Protein AF-A0A961NUC6-F1 (afdb_monomer)

Foldseek 3Di:
DFAEWEWEKDKDQLVVVLVVQVPPDDDDADCVQAWAKKWKWFADPVAIETFAIDGDRGVRRVSSVLSCVLVVNPVWFDWFQLDLVVCRVPVLVSFVVVSTGTPPPPHDPVSSNVRSVVRSRRIMMMGTHTPDDPVVRLLVSLVQLVQNCCVSCVPPPDDDDHNRPPVPRDDHDPSYDYHYHYPDVVSLVRCVRHTVSSPD

Radius of gyration: 16.61 Å; Cα contacts (8 Å, |Δi|>4): 332; chains: 1; bounding box: 40×36×46 Å

pLDDT: mean 73.74, std 13.46, range [40.69, 92.12]

Secondary structure (DSSP, 8-state):
--EEEEEEEEEEEHHHHHHHHSSS-S----TTT-SEEEEEEEEETTEEEEEEEEEES-HHHHHHHHHHHHTT-SS----EES-HHHHHH-HHHHHHTT-EE-TTTSS-HHHHHHHHHHHHHHEEEEEEE--S-HHHHHHHHHHHHHHHHHHH-TT-S-S--SSS--S--PPPPTTEEEEEEESSHHHHHHHHHH-GGG--

Sequence (200 aa):
MEIQVTLHWQAVAMQALWSILVRPFHDYYSPSFGSGVYVFVLSTKRGFYPYYVGESGDIGNRIFYHLKSYGGKSGDNYFAPRSFDDFARDPYDYIASGHLEKRGETFGEQDYQREVKKLIRNTHFCFARVAGDAAQRQIVESRLIAGLLDKVNPTGKEKGKGWIGDAKTVTVPETLKITHQCVDDRVKRFLERVWPVFHP

Nearest PDB structures (foldseek):
  3kyq-assembly1_A  TM=2.079E-01  e=3.875E+00  Rattus norvegicus
  3a5y-assembly1_B  TM=2.312E-01  e=9.608E+00  Escherichia coli

Structure (mmCIF, N/CA/C/O backbone):
data_AF-A0A961NUC6-F1
#
_entry.id   AF-A0A961NUC6-F1
#
loop_
_atom_site.group_PDB
_atom_site.id
_atom_site.type_symbol
_atom_site.label_atom_id
_atom_site.label_alt_id
_atom_site.label_comp_id
_atom_site.label_asym_id
_atom_site.label_entity_id
_atom_site.label_seq_id
_atom_site.pdbx_PDB_ins_code
_atom_site.Cartn_x
_atom_site.Cartn_y
_atom_site.Cartn_z
_atom_site.occupancy
_atom_site.B_iso_or_equiv
_atom_site.auth_seq_id
_atom_site.auth_comp_id
_atom_site.auth_asym_id
_atom_site.auth_atom_id
_atom_site.pdbx_PDB_model_num
ATOM 1 N N . MET A 1 1 ? -11.364 4.957 28.437 1.00 54.34 1 MET A N 1
ATOM 2 C CA . MET A 1 1 ? -12.262 5.346 27.330 1.00 54.34 1 MET A CA 1
ATOM 3 C C . MET A 1 1 ? -11.856 4.527 26.119 1.00 54.34 1 MET A C 1
ATOM 5 O O . MET A 1 1 ? -10.706 4.618 25.706 1.00 54.34 1 MET A O 1
ATOM 9 N N . GLU A 1 2 ? -12.736 3.652 25.642 1.00 63.72 2 GLU A N 1
ATOM 10 C CA . GLU A 1 2 ? -12.480 2.814 24.465 1.00 63.72 2 GLU A CA 1
ATOM 11 C C . GLU A 1 2 ? -12.645 3.675 23.208 1.00 63.72 2 GLU A C 1
ATOM 13 O O . GLU A 1 2 ? -13.643 4.383 23.070 1.00 63.72 2 GLU A O 1
ATOM 18 N N . ILE A 1 3 ? -11.644 3.679 22.327 1.00 65.69 3 ILE A N 1
ATOM 19 C CA . ILE A 1 3 ? -11.722 4.402 21.053 1.00 65.69 3 ILE A CA 1
ATOM 20 C C . ILE A 1 3 ? -12.151 3.379 20.007 1.00 65.69 3 ILE A C 1
ATOM 22 O O . ILE A 1 3 ? -11.389 2.463 19.700 1.00 65.69 3 ILE A O 1
ATOM 26 N N . GLN A 1 4 ? -13.360 3.526 19.465 1.00 73.88 4 GLN A N 1
ATOM 27 C CA . GLN A 1 4 ? -13.859 2.662 18.398 1.00 73.88 4 GLN A CA 1
ATOM 28 C C . GLN A 1 4 ? -13.726 3.361 17.045 1.00 73.88 4 GLN A C 1
ATOM 30 O O . GLN A 1 4 ? -14.257 4.452 16.844 1.00 73.88 4 GLN A O 1
ATOM 35 N N . VAL A 1 5 ? -13.042 2.719 16.097 1.00 74.69 5 VAL A N 1
ATOM 36 C CA . VAL A 1 5 ? -12.920 3.209 14.717 1.00 74.69 5 VAL A CA 1
ATOM 37 C C . VAL A 1 5 ? -13.457 2.156 13.762 1.00 74.69 5 VAL A C 1
ATOM 39 O O . VAL A 1 5 ? -13.038 1.003 13.817 1.00 74.69 5 VAL A O 1
ATOM 42 N N . THR A 1 6 ? -14.359 2.552 12.862 1.00 77.31 6 THR A N 1
ATOM 43 C CA . THR A 1 6 ? -14.822 1.684 11.772 1.00 77.31 6 THR A CA 1
ATOM 44 C C . THR A 1 6 ? -14.101 2.050 10.484 1.00 77.31 6 THR A C 1
ATOM 46 O O . THR A 1 6 ? -14.144 3.200 10.053 1.00 77.31 6 THR A O 1
ATOM 49 N N . LEU A 1 7 ? -13.438 1.070 9.875 1.00 79.81 7 LEU A N 1
ATOM 50 C CA . LEU A 1 7 ? -12.709 1.225 8.622 1.00 79.81 7 LEU A CA 1
ATOM 51 C C . LEU A 1 7 ? -13.495 0.590 7.481 1.00 79.81 7 LEU A C 1
ATOM 53 O O . LEU A 1 7 ? -13.684 -0.624 7.476 1.00 79.81 7 LEU A O 1
ATOM 57 N N . HIS A 1 8 ? -13.921 1.407 6.516 1.00 80.06 8 HIS A N 1
ATOM 58 C CA . HIS A 1 8 ? -14.657 0.961 5.331 1.00 80.06 8 HIS A CA 1
ATOM 59 C C . HIS A 1 8 ? -13.711 0.732 4.157 1.00 80.06 8 HIS A C 1
ATOM 61 O O . HIS A 1 8 ? -13.362 1.674 3.447 1.00 80.06 8 HIS A O 1
ATOM 67 N N . TRP A 1 9 ? -13.298 -0.513 3.965 1.00 84.00 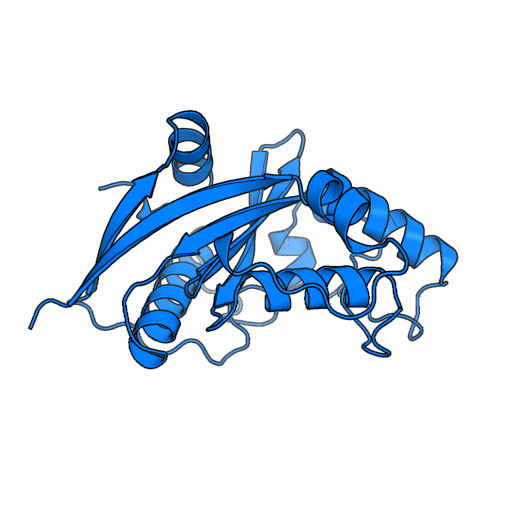9 TRP A N 1
ATOM 68 C CA . TRP A 1 9 ? -12.258 -0.869 3.019 1.00 84.00 9 TRP A CA 1
ATOM 69 C C . TRP A 1 9 ? -12.756 -1.022 1.586 1.00 84.00 9 TRP A C 1
ATOM 71 O O . TRP A 1 9 ? -13.727 -1.732 1.305 1.00 84.00 9 TRP A O 1
ATOM 81 N N . GLN A 1 10 ? -12.003 -0.416 0.676 1.00 83.81 10 GLN A N 1
ATOM 82 C CA . GLN A 1 10 ? -12.099 -0.582 -0.770 1.00 83.81 10 GLN A CA 1
ATOM 83 C C . GLN A 1 10 ? -10.713 -0.893 -1.334 1.00 83.81 10 GLN A C 1
ATOM 85 O O . GLN A 1 10 ? -9.708 -0.449 -0.782 1.00 83.81 10 GLN A O 1
ATOM 90 N N . ALA A 1 11 ? -10.658 -1.643 -2.436 1.00 84.94 11 ALA A N 1
ATOM 91 C CA . ALA A 1 11 ? -9.419 -1.953 -3.140 1.00 84.94 11 ALA A CA 1
ATOM 92 C C . ALA A 1 11 ? -9.557 -1.631 -4.629 1.00 84.94 11 ALA A C 1
ATOM 94 O O . ALA A 1 11 ? -10.557 -1.976 -5.259 1.00 84.94 11 ALA A O 1
ATOM 95 N N . VAL A 1 12 ? -8.541 -0.986 -5.196 1.00 85.69 12 VAL A N 1
ATOM 96 C CA . VAL A 1 12 ? -8.489 -0.614 -6.612 1.00 85.69 12 VAL A CA 1
ATOM 97 C C . VAL A 1 12 ? -7.109 -0.954 -7.160 1.00 85.69 12 VAL A C 1
ATOM 99 O O . VAL A 1 12 ? -6.096 -0.679 -6.520 1.00 85.69 12 VAL A O 1
ATOM 102 N N . ALA A 1 13 ? -7.036 -1.541 -8.354 1.00 87.31 13 ALA A N 1
ATOM 103 C CA . ALA A 1 13 ? -5.754 -1.753 -9.021 1.00 87.31 13 ALA A CA 1
ATOM 104 C C . ALA A 1 13 ? -5.094 -0.398 -9.330 1.00 87.31 13 ALA A C 1
ATOM 106 O O . ALA A 1 13 ? -5.709 0.456 -9.977 1.00 87.31 13 ALA A O 1
ATOM 107 N N . MET A 1 14 ? -3.836 -0.194 -8.919 1.00 88.44 14 MET A N 1
ATOM 108 C CA . MET A 1 14 ? -3.144 1.081 -9.156 1.00 88.44 14 MET A CA 1
ATOM 109 C C . MET A 1 14 ? -3.015 1.397 -10.647 1.00 88.44 14 MET A C 1
ATOM 111 O O . MET A 1 14 ? -3.084 2.562 -11.028 1.00 88.44 14 MET A O 1
ATOM 115 N N . GLN A 1 15 ? -2.909 0.382 -11.510 1.00 87.19 15 GLN A N 1
ATOM 116 C CA . GLN A 1 15 ? -2.903 0.569 -12.963 1.00 87.19 15 GLN A CA 1
ATOM 117 C C . GLN A 1 15 ? -4.180 1.240 -13.491 1.00 87.19 15 GLN A C 1
ATOM 119 O O . GLN A 1 15 ? -4.100 2.079 -14.391 1.00 87.19 15 GLN A O 1
ATOM 124 N N . ALA A 1 16 ? -5.349 0.906 -12.933 1.00 84.25 16 ALA A N 1
ATOM 125 C CA . ALA A 1 16 ? -6.605 1.535 -13.332 1.00 84.25 16 ALA A CA 1
ATOM 126 C C . ALA A 1 16 ? -6.574 3.032 -12.997 1.00 84.25 16 ALA A C 1
ATOM 128 O O . ALA A 1 16 ? -6.851 3.867 -13.856 1.00 84.25 16 ALA A O 1
ATOM 129 N N . LEU A 1 17 ? -6.119 3.375 -11.790 1.00 80.81 17 LEU A N 1
ATOM 130 C CA . LEU A 1 17 ? -5.956 4.762 -11.360 1.00 80.81 17 LEU A CA 1
ATOM 131 C C . LEU A 1 17 ? -4.910 5.496 -12.206 1.00 80.81 17 LEU A C 1
ATOM 133 O O . LEU A 1 17 ? -5.174 6.591 -12.685 1.00 80.81 17 LEU A O 1
ATOM 137 N N .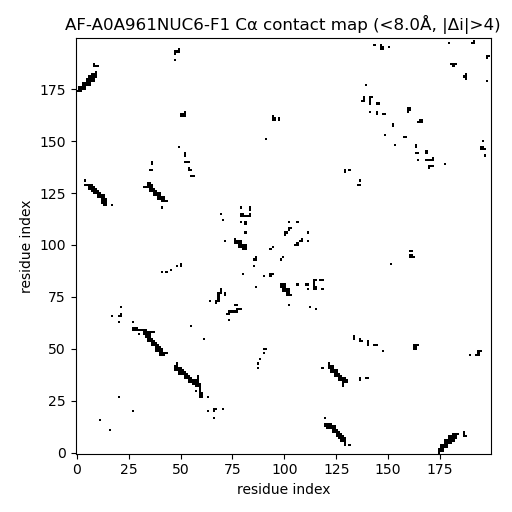 TRP A 1 18 ? -3.770 4.874 -12.501 1.00 77.94 18 TRP A N 1
ATOM 138 C CA . TRP A 1 18 ? -2.734 5.454 -13.360 1.00 77.94 18 TRP A CA 1
ATOM 139 C C . TRP A 1 18 ? -3.254 5.861 -14.738 1.00 77.94 18 TRP A C 1
ATOM 141 O O . TRP A 1 18 ? -2.963 6.954 -15.223 1.00 77.94 18 TRP A O 1
ATOM 151 N N . SER A 1 19 ? -4.057 4.995 -15.363 1.00 73.69 19 SER A N 1
ATOM 152 C CA . SER A 1 19 ? -4.619 5.246 -16.695 1.00 73.69 19 SER A CA 1
ATOM 153 C C . SER A 1 19 ? -5.562 6.456 -16.743 1.00 73.69 19 SER A C 1
ATOM 155 O O . SER A 1 19 ? -5.677 7.117 -17.778 1.00 73.69 19 SER A O 1
ATOM 157 N N . ILE A 1 20 ? -6.200 6.763 -15.612 1.00 69.25 20 ILE A N 1
ATOM 158 C CA . ILE A 1 20 ? -7.114 7.894 -15.440 1.00 69.25 20 ILE A CA 1
ATOM 159 C C . ILE A 1 20 ? -6.320 9.159 -15.087 1.00 69.25 20 ILE A C 1
ATOM 161 O O . ILE A 1 20 ? -6.572 10.226 -15.642 1.00 69.25 20 ILE A O 1
ATOM 165 N N . LEU A 1 21 ? -5.326 9.025 -14.206 1.00 65.56 21 LEU A N 1
ATOM 166 C CA . LEU A 1 21 ? -4.661 10.133 -13.519 1.00 65.56 21 LEU A CA 1
ATOM 167 C C . LEU A 1 21 ? -3.452 10.727 -14.242 1.00 65.56 21 LEU A C 1
ATOM 169 O O . LEU A 1 21 ? -3.093 11.869 -13.975 1.00 65.56 21 LEU A O 1
ATOM 173 N N . VAL A 1 22 ? -2.810 9.990 -15.151 1.00 60.97 22 VAL A N 1
ATOM 174 C CA . VAL A 1 22 ? -1.596 10.467 -15.849 1.00 60.97 22 VAL A CA 1
ATOM 175 C C . VAL A 1 22 ? -1.907 11.168 -17.183 1.00 60.97 22 VAL A C 1
ATOM 177 O O . VAL A 1 22 ? -0.998 11.677 -17.849 1.00 60.97 22 VAL A O 1
ATOM 180 N N . ARG A 1 23 ? -3.195 11.286 -17.546 1.00 58.41 23 ARG A N 1
ATOM 181 C CA . ARG A 1 23 ? -3.673 12.217 -18.588 1.00 58.41 23 ARG A CA 1
ATOM 182 C C . ARG A 1 23 ? -3.310 13.669 -18.209 1.00 58.41 23 ARG A C 1
ATOM 184 O O . ARG A 1 23 ? -3.125 13.941 -17.027 1.00 58.41 23 ARG A O 1
ATOM 191 N N . PRO A 1 24 ? -3.176 14.610 -19.164 1.00 52.75 24 PRO A N 1
ATOM 192 C CA . PRO A 1 24 ? -2.587 15.937 -18.926 1.00 52.75 24 PRO A CA 1
ATOM 193 C C . PRO A 1 24 ? -3.476 16.906 -18.120 1.00 52.75 24 PRO A C 1
ATOM 195 O O . PRO A 1 24 ? -3.338 18.117 -18.245 1.00 52.75 24 PRO A O 1
ATOM 198 N N . PHE A 1 25 ? -4.383 16.406 -17.282 1.00 49.31 25 PHE A N 1
ATOM 199 C CA . PHE A 1 25 ? -5.188 17.253 -16.416 1.00 49.31 25 PHE A CA 1
ATOM 200 C C . PHE A 1 25 ? -4.381 17.614 -15.168 1.00 49.31 25 PHE A C 1
ATOM 202 O O . PHE A 1 25 ? -3.983 16.761 -14.371 1.00 49.31 25 PHE A O 1
ATOM 209 N N . HIS A 1 26 ? -4.086 18.905 -15.058 1.00 52.19 26 HIS A N 1
ATOM 210 C CA . HIS A 1 26 ? -3.548 19.508 -13.854 1.00 52.19 26 HIS A CA 1
ATOM 211 C C . HIS A 1 26 ? -4.612 19.402 -12.747 1.00 52.19 26 HIS A C 1
ATOM 213 O O . HIS A 1 26 ? -5.790 19.631 -12.995 1.00 52.19 26 HIS A O 1
ATOM 219 N N . ASP A 1 27 ? -4.164 18.977 -11.567 1.00 54.16 27 ASP A N 1
ATOM 220 C CA . ASP A 1 27 ? -4.920 18.853 -10.314 1.00 54.16 27 ASP A CA 1
ATOM 221 C C . ASP A 1 27 ? -6.100 17.867 -10.316 1.00 54.16 27 ASP A C 1
ATOM 223 O O . ASP A 1 27 ? -7.256 18.200 -10.562 1.00 54.16 27 ASP A O 1
ATOM 227 N N . TYR A 1 28 ? -5.804 16.609 -9.973 1.00 59.03 28 TYR A N 1
ATOM 228 C CA . TYR A 1 28 ? -6.838 15.628 -9.665 1.00 59.03 28 TYR A CA 1
ATOM 229 C C . TYR A 1 28 ? -7.284 15.766 -8.209 1.00 59.03 28 TYR A C 1
ATOM 231 O O . TYR A 1 28 ? -6.567 15.379 -7.286 1.00 59.03 28 TYR A O 1
ATOM 239 N N . TYR A 1 29 ? -8.502 16.264 -8.023 1.00 56.00 29 TYR A N 1
ATOM 240 C CA . TYR A 1 29 ? -9.235 16.169 -6.769 1.00 56.00 29 TYR A CA 1
ATOM 241 C C . TYR A 1 29 ? -10.352 15.138 -6.927 1.00 56.00 29 TYR A C 1
ATOM 243 O O . TYR A 1 29 ? -11.186 15.240 -7.827 1.00 56.00 29 TYR A O 1
ATOM 251 N N . SER A 1 30 ? -10.373 14.130 -6.056 1.00 61.94 30 SER A N 1
ATOM 252 C CA . SER A 1 30 ? -11.437 13.129 -6.034 1.00 61.94 30 SER A CA 1
ATOM 253 C C . SER A 1 30 ? -12.010 13.018 -4.625 1.00 61.94 30 SER A C 1
ATOM 255 O O . SER A 1 30 ? -11.525 12.223 -3.813 1.00 61.94 30 SER A O 1
ATOM 257 N N . PRO A 1 31 ? -13.070 13.795 -4.327 1.00 60.72 31 PRO A N 1
ATOM 258 C CA . PRO A 1 31 ? -13.680 13.827 -2.999 1.00 60.72 31 PRO A CA 1
ATOM 259 C C . PRO A 1 31 ? -14.282 12.473 -2.610 1.00 60.72 31 PRO A C 1
ATOM 261 O O . PRO A 1 31 ? -14.495 12.197 -1.433 1.00 60.72 31 PRO A O 1
ATOM 264 N N . SER A 1 32 ? -14.512 11.586 -3.584 1.00 70.12 32 SER A N 1
ATOM 265 C CA . SER A 1 32 ? -15.018 10.235 -3.361 1.00 70.12 32 SER A CA 1
ATOM 266 C C . SER A 1 32 ? -14.073 9.339 -2.560 1.00 70.12 32 SER A C 1
ATOM 268 O O . SER A 1 32 ? -14.532 8.318 -2.056 1.00 70.12 32 SER A O 1
ATOM 270 N N . PHE A 1 33 ? -12.790 9.673 -2.397 1.00 78.81 33 PHE A N 1
ATOM 271 C CA . PHE A 1 33 ? -11.917 8.904 -1.502 1.00 78.81 33 PHE A CA 1
ATOM 272 C C . PHE A 1 33 ? -12.042 9.357 -0.038 1.00 78.81 33 PHE A C 1
ATOM 274 O O . PHE A 1 33 ? -12.077 8.505 0.850 1.00 78.81 33 PHE A O 1
ATOM 281 N N . GLY A 1 34 ? -12.221 10.659 0.211 1.00 85.88 34 GLY A N 1
ATOM 282 C CA . GLY A 1 34 ? -12.345 11.239 1.554 1.00 85.88 34 GLY A CA 1
ATOM 283 C C . GLY A 1 34 ? -11.043 11.209 2.368 1.00 85.88 34 GLY A C 1
ATOM 284 O O . GLY A 1 34 ? -9.951 11.068 1.814 1.00 85.88 34 GLY A O 1
ATOM 285 N N . SER A 1 35 ? -11.169 11.339 3.691 1.00 89.75 35 SER A N 1
ATOM 286 C CA . SER A 1 35 ? -10.074 11.242 4.664 1.00 89.75 35 SER A CA 1
ATOM 287 C C . SER A 1 35 ? -9.990 9.849 5.292 1.00 89.75 35 SER A C 1
ATOM 289 O O . SER A 1 35 ? -11.011 9.201 5.539 1.00 89.75 35 SER A O 1
ATOM 291 N N . GLY A 1 36 ? -8.781 9.388 5.609 1.00 91.38 36 GLY A N 1
ATOM 292 C CA . GLY A 1 36 ? -8.584 8.098 6.266 1.00 91.38 36 GLY A CA 1
ATOM 293 C C . GLY A 1 36 ? -7.187 7.517 6.095 1.00 91.38 36 GLY A C 1
ATOM 294 O O . GLY A 1 36 ? -6.201 8.248 6.082 1.00 91.38 36 GLY A O 1
ATOM 295 N N . VAL A 1 37 ? -7.119 6.193 5.981 1.00 89.50 37 VAL A N 1
ATOM 296 C CA . VAL A 1 37 ? -5.877 5.420 5.864 1.00 89.50 37 VAL A CA 1
ATOM 297 C C . VAL A 1 37 ? -5.852 4.620 4.571 1.00 89.50 37 VAL A C 1
ATOM 299 O O . VAL A 1 37 ? -6.894 4.279 4.009 1.00 89.50 37 VAL A O 1
ATOM 302 N N . TYR A 1 38 ? -4.658 4.308 4.088 1.00 89.25 38 TYR A N 1
ATOM 303 C CA . TYR A 1 38 ? -4.454 3.541 2.872 1.00 89.25 38 TYR A CA 1
ATOM 304 C C . TYR A 1 38 ? -3.205 2.672 2.939 1.00 89.25 38 TYR A C 1
ATOM 306 O O . TYR A 1 38 ? -2.310 2.869 3.757 1.00 89.25 38 TYR A O 1
ATOM 314 N N . VAL A 1 39 ? -3.178 1.675 2.064 1.00 87.69 39 VAL A N 1
ATOM 315 C CA . VAL A 1 39 ? -2.205 0.594 2.037 1.00 87.69 39 VAL A CA 1
ATOM 316 C C . VAL A 1 39 ? -1.889 0.273 0.585 1.00 87.69 39 VAL A C 1
ATOM 318 O O . VAL A 1 39 ? -2.799 0.084 -0.229 1.00 87.69 39 VAL A O 1
ATOM 321 N N . PHE A 1 40 ? -0.605 0.159 0.258 1.00 88.62 40 PHE A N 1
ATOM 322 C CA . PHE A 1 40 ? -0.189 -0.468 -0.994 1.00 88.62 40 PHE A CA 1
ATOM 323 C C . PHE A 1 40 ? 0.076 -1.945 -0.760 1.00 88.62 40 PHE A C 1
ATOM 325 O O . PHE A 1 40 ? 0.866 -2.317 0.110 1.00 88.62 40 PHE A O 1
ATOM 332 N N . VAL A 1 41 ? -0.587 -2.782 -1.552 1.00 87.94 41 VAL A N 1
ATOM 333 C CA . VAL A 1 41 ? -0.468 -4.233 -1.463 1.00 87.94 41 VAL A CA 1
ATOM 334 C C . VAL A 1 41 ? 0.008 -4.781 -2.793 1.00 87.94 41 VAL A C 1
ATOM 336 O O . VAL A 1 41 ? -0.700 -4.719 -3.799 1.00 87.94 41 VAL A O 1
ATOM 339 N N . LEU A 1 42 ? 1.210 -5.341 -2.791 1.00 88.12 42 LEU A N 1
ATOM 340 C 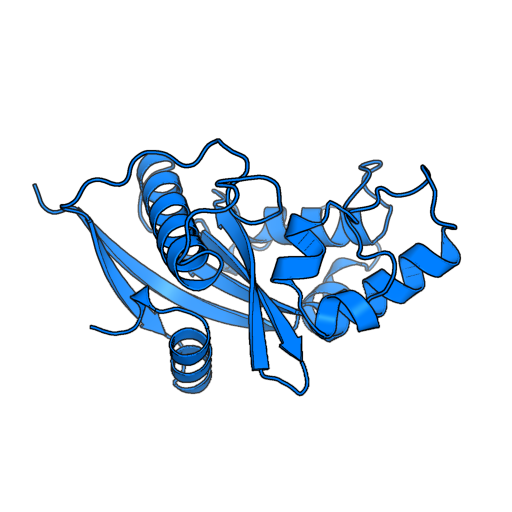CA . LEU A 1 42 ? 1.764 -6.028 -3.942 1.00 88.12 42 LEU A CA 1
ATOM 341 C C . LEU A 1 42 ? 1.079 -7.388 -4.100 1.00 88.12 42 LEU A C 1
ATOM 343 O O . LEU A 1 42 ? 1.013 -8.168 -3.154 1.00 88.12 42 LEU A O 1
ATOM 347 N N . SER A 1 43 ? 0.600 -7.688 -5.300 1.00 88.56 43 SER A N 1
ATOM 348 C CA . SER A 1 43 ? 0.129 -9.009 -5.697 1.00 88.56 43 SER A CA 1
ATOM 349 C C . SER A 1 43 ? 1.222 -9.723 -6.480 1.00 88.56 43 SER A C 1
ATOM 351 O O . SER A 1 43 ? 1.739 -9.206 -7.467 1.00 88.56 43 SER A O 1
ATOM 353 N N . THR A 1 44 ? 1.575 -10.926 -6.043 1.00 85.25 44 THR A N 1
ATOM 354 C CA . THR A 1 44 ? 2.543 -11.787 -6.723 1.00 85.25 44 THR A CA 1
ATOM 355 C C . THR A 1 44 ? 1.962 -13.187 -6.877 1.00 85.25 44 THR A C 1
ATOM 357 O O . THR A 1 44 ? 0.924 -13.523 -6.305 1.00 85.25 44 THR A O 1
ATOM 360 N N . LYS A 1 45 ? 2.656 -14.057 -7.618 1.00 81.88 45 LYS A N 1
ATOM 361 C CA . LYS A 1 45 ? 2.283 -15.479 -7.703 1.00 81.88 45 LYS A CA 1
ATOM 362 C C . LYS A 1 45 ? 2.323 -16.191 -6.341 1.00 81.88 45 LYS A C 1
ATOM 364 O O . LYS A 1 45 ? 1.684 -17.225 -6.194 1.00 81.88 45 LYS A O 1
ATOM 369 N N . ARG A 1 46 ? 3.093 -15.671 -5.376 1.00 78.69 46 ARG A N 1
ATOM 370 C CA . ARG A 1 46 ? 3.284 -16.264 -4.041 1.00 78.69 46 ARG A CA 1
ATOM 371 C C . ARG A 1 46 ? 2.273 -15.762 -3.014 1.00 78.69 46 ARG A C 1
ATOM 373 O O . ARG A 1 46 ? 2.095 -16.407 -1.987 1.00 78.69 46 ARG A O 1
ATOM 380 N N . GLY A 1 47 ? 1.606 -14.643 -3.284 1.00 81.75 47 GLY A N 1
ATOM 381 C CA . GLY A 1 47 ? 0.614 -14.090 -2.375 1.00 81.75 47 GLY A CA 1
ATOM 382 C C . GLY A 1 47 ? 0.477 -12.580 -2.480 1.00 81.75 47 GLY A C 1
ATOM 383 O O . GLY A 1 47 ? 0.714 -11.979 -3.529 1.00 81.75 47 GLY A O 1
ATOM 384 N N . PHE A 1 48 ? 0.066 -11.980 -1.369 1.00 82.25 48 PHE A N 1
ATOM 385 C CA . PHE A 1 48 ? -0.206 -10.556 -1.259 1.00 82.25 48 PHE A CA 1
ATOM 386 C C . PHE A 1 48 ? 0.617 -9.955 -0.125 1.00 82.25 48 PHE A C 1
ATOM 388 O O . PHE A 1 48 ? 0.609 -10.477 0.989 1.00 82.25 48 PHE A O 1
ATOM 395 N N . TYR A 1 49 ? 1.308 -8.859 -0.420 1.00 80.81 49 TYR A N 1
ATOM 396 C CA . TYR A 1 49 ? 2.318 -8.279 0.456 1.00 80.81 49 TYR A CA 1
ATOM 397 C C . TYR A 1 49 ? 2.034 -6.790 0.649 1.00 80.81 49 TYR A C 1
ATOM 399 O O . TYR A 1 49 ? 2.312 -5.991 -0.250 1.00 80.81 49 TYR A O 1
ATOM 407 N N . PRO A 1 50 ? 1.439 -6.388 1.783 1.00 82.81 50 PRO A N 1
ATOM 408 C CA . PRO A 1 50 ? 1.339 -4.979 2.134 1.00 82.81 50 PRO A CA 1
ATOM 409 C C . PRO A 1 50 ? 2.752 -4.446 2.370 1.00 82.81 50 PRO A C 1
ATOM 411 O O . PRO A 1 50 ? 3.501 -5.027 3.154 1.00 82.81 50 PRO A O 1
ATOM 414 N N . TYR A 1 51 ? 3.124 -3.381 1.665 1.00 79.50 51 TYR A N 1
ATOM 415 C CA . TYR A 1 51 ? 4.482 -2.829 1.708 1.00 79.50 51 TYR A CA 1
ATOM 416 C C . TYR A 1 51 ? 4.522 -1.328 1.996 1.00 79.50 51 TYR A C 1
ATOM 418 O O . TYR A 1 51 ? 5.601 -0.779 2.174 1.00 79.50 51 TYR A O 1
ATOM 426 N N . TYR A 1 52 ? 3.366 -0.666 2.050 1.00 83.00 52 TYR A N 1
ATOM 427 C CA . TYR A 1 52 ? 3.243 0.733 2.446 1.00 83.00 52 TYR A CA 1
ATOM 428 C C . TYR A 1 52 ? 1.941 0.942 3.197 1.00 83.00 52 TYR A C 1
ATOM 430 O O . TYR A 1 52 ? 0.917 0.378 2.806 1.00 83.00 52 TYR A O 1
ATOM 438 N N . VAL A 1 53 ? 1.977 1.789 4.219 1.00 84.81 53 VAL A N 1
ATOM 439 C CA . VAL A 1 53 ? 0.800 2.255 4.954 1.00 84.81 53 VAL A CA 1
ATOM 440 C C . VAL A 1 53 ? 0.915 3.767 5.088 1.00 84.81 53 VAL A C 1
ATOM 442 O O . VAL A 1 53 ? 2.008 4.275 5.328 1.00 84.81 53 VAL A O 1
ATOM 445 N N . GLY A 1 54 ? -0.193 4.473 4.892 1.00 87.00 54 GLY A N 1
ATOM 446 C CA . GLY A 1 54 ? -0.248 5.923 5.005 1.00 87.00 54 GLY A CA 1
ATOM 447 C C . GLY A 1 54 ? -1.595 6.416 5.521 1.00 87.00 54 GLY A C 1
ATOM 448 O O . GLY A 1 54 ? -2.616 5.756 5.321 1.00 87.00 54 GLY A O 1
ATOM 449 N N . GLU A 1 55 ? -1.627 7.611 6.104 1.00 89.75 55 GLU A N 1
ATOM 450 C CA . GLU A 1 55 ? -2.860 8.378 6.326 1.00 89.75 55 GLU A CA 1
ATOM 451 C C . GLU A 1 55 ? -2.951 9.623 5.439 1.00 89.75 55 GLU A C 1
ATOM 453 O O . GLU A 1 55 ? -1.964 10.087 4.857 1.00 89.75 55 GLU A O 1
ATOM 458 N N . SER A 1 56 ? -4.169 10.132 5.262 1.00 89.69 56 SER A N 1
ATOM 459 C CA . SER A 1 56 ? -4.379 11.444 4.664 1.00 89.69 56 SER A CA 1
ATOM 460 C C . SER A 1 56 ? -5.728 12.057 5.034 1.00 89.69 56 SER A C 1
ATOM 462 O O . SER A 1 56 ? -6.745 11.367 5.130 1.00 89.69 56 SER A O 1
ATOM 464 N N . GLY A 1 57 ? -5.753 13.389 5.137 1.00 89.44 57 GLY A N 1
ATOM 465 C CA . GLY A 1 57 ? -6.987 14.178 5.095 1.00 89.44 57 GLY A CA 1
ATOM 466 C C . GLY A 1 57 ? -7.648 14.212 3.708 1.00 89.44 57 GLY A C 1
ATOM 467 O O . GLY A 1 57 ? -8.839 14.486 3.619 1.00 89.44 57 GLY A O 1
ATOM 468 N N . ASP A 1 58 ? -6.903 13.891 2.647 1.00 88.19 58 ASP A N 1
ATOM 469 C CA . ASP A 1 58 ? -7.401 13.771 1.275 1.00 88.19 58 ASP A CA 1
ATOM 470 C C . ASP A 1 58 ? -6.682 12.616 0.566 1.00 88.19 58 ASP A C 1
ATOM 472 O O . ASP A 1 58 ? -5.631 12.771 -0.067 1.00 88.19 58 ASP A O 1
ATOM 476 N N . ILE A 1 59 ? -7.264 11.422 0.691 1.00 87.88 59 ILE A N 1
ATOM 477 C CA . ILE A 1 59 ? -6.726 10.196 0.098 1.00 87.88 59 ILE A CA 1
ATOM 478 C C . ILE A 1 59 ? -6.620 10.329 -1.430 1.00 87.88 59 ILE A C 1
ATOM 480 O O . ILE A 1 59 ? -5.665 9.819 -2.016 1.00 87.88 59 ILE A O 1
ATOM 484 N N . GLY A 1 60 ? -7.564 11.027 -2.073 1.00 84.44 60 GLY A N 1
ATOM 485 C CA . GLY A 1 60 ? -7.619 11.199 -3.525 1.00 84.44 60 GLY A CA 1
ATOM 486 C C . GLY A 1 60 ? -6.440 12.012 -4.059 1.00 84.44 60 GLY A C 1
ATOM 487 O O . GLY A 1 60 ? -5.761 11.594 -5.001 1.00 84.44 60 GLY A O 1
ATOM 488 N N . ASN A 1 61 ? -6.142 13.141 -3.419 1.00 82.81 61 ASN A N 1
ATOM 489 C CA . ASN A 1 61 ? -4.967 13.935 -3.768 1.00 82.81 61 ASN A CA 1
ATOM 490 C C . ASN A 1 61 ? -3.666 13.200 -3.405 1.00 82.81 61 ASN A C 1
ATOM 492 O O . ASN A 1 61 ? -2.702 13.202 -4.172 1.00 82.81 61 ASN A O 1
ATOM 496 N N . ARG A 1 62 ? -3.637 12.486 -2.270 1.00 85.56 62 ARG A N 1
ATOM 497 C CA . ARG A 1 62 ? -2.453 11.719 -1.861 1.00 85.56 62 ARG A CA 1
ATOM 498 C C . ARG A 1 62 ? -2.101 10.616 -2.859 1.00 85.56 62 ARG A C 1
ATOM 500 O O . ARG A 1 62 ? -0.926 10.474 -3.198 1.00 85.56 62 ARG A O 1
ATOM 507 N N . ILE A 1 63 ? -3.087 9.872 -3.370 1.00 84.19 63 ILE A N 1
ATOM 508 C CA . ILE A 1 63 ? -2.824 8.869 -4.410 1.00 84.19 63 ILE A CA 1
ATOM 509 C C . ILE A 1 63 ? -2.345 9.512 -5.706 1.00 84.19 63 ILE A C 1
ATOM 511 O O . ILE A 1 63 ? -1.389 9.025 -6.304 1.00 84.19 63 ILE A O 1
ATOM 515 N N . PHE A 1 64 ? -2.946 10.628 -6.116 1.00 81.62 64 PHE A N 1
ATOM 516 C CA . PHE A 1 64 ? -2.499 11.359 -7.296 1.00 81.62 64 PHE A CA 1
ATOM 517 C C . PHE A 1 64 ? -1.037 11.793 -7.185 1.00 81.62 64 PHE A C 1
ATOM 519 O O . PHE A 1 64 ? -0.280 11.627 -8.141 1.00 81.62 64 PHE A O 1
ATOM 526 N N . TYR A 1 65 ? -0.624 12.268 -6.009 1.00 81.75 65 TYR A N 1
ATOM 527 C CA . TYR A 1 65 ? 0.761 12.633 -5.740 1.00 81.75 65 TYR A CA 1
ATOM 528 C C . TYR A 1 65 ? 1.700 11.432 -5.880 1.00 81.75 65 TYR A C 1
ATOM 530 O O . TYR A 1 65 ? 2.687 11.510 -6.606 1.00 81.75 65 TYR A O 1
ATOM 538 N N . HIS A 1 66 ? 1.349 10.289 -5.278 1.00 83.88 66 HIS A N 1
ATOM 539 C CA . HIS A 1 66 ? 2.121 9.049 -5.423 1.00 83.88 66 HIS A CA 1
ATOM 540 C C . HIS A 1 66 ? 2.279 8.649 -6.894 1.00 83.88 66 HIS A C 1
ATOM 542 O O . HIS A 1 66 ? 3.386 8.342 -7.335 1.00 83.88 66 HIS A O 1
ATOM 548 N N . LEU A 1 67 ? 1.201 8.711 -7.684 1.00 83.06 67 LEU A N 1
ATOM 549 C CA . LEU A 1 67 ? 1.262 8.368 -9.106 1.00 83.06 67 LEU A CA 1
AT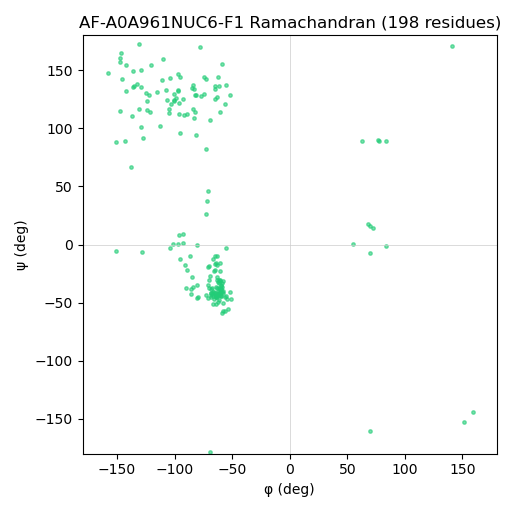OM 550 C C . LEU A 1 67 ? 2.088 9.380 -9.920 1.00 83.06 67 LEU A C 1
ATOM 552 O O . LEU A 1 67 ? 2.895 8.989 -10.761 1.00 83.06 67 LEU A O 1
ATOM 556 N N . LYS A 1 68 ? 1.950 10.685 -9.660 1.00 79.50 68 LYS A N 1
ATOM 557 C CA . LYS A 1 68 ? 2.792 11.716 -10.291 1.00 79.50 68 LYS A CA 1
ATOM 558 C C . LYS A 1 68 ? 4.275 11.503 -9.996 1.00 79.50 68 LYS A C 1
ATOM 560 O O . LYS A 1 68 ? 5.095 11.663 -10.904 1.00 79.50 68 LYS A O 1
ATOM 565 N N . SER A 1 69 ? 4.598 11.124 -8.764 1.00 80.25 69 SER A N 1
ATOM 566 C CA . SER A 1 69 ? 5.968 10.890 -8.319 1.00 80.25 69 SER A CA 1
ATOM 567 C C . SER A 1 69 ? 6.591 9.659 -8.965 1.00 80.25 69 SER A C 1
ATOM 569 O O . SER A 1 69 ? 7.669 9.764 -9.544 1.00 80.25 69 SER A O 1
ATOM 571 N N . TYR A 1 70 ? 5.867 8.541 -9.030 1.00 79.75 70 TYR A N 1
ATOM 572 C CA . TYR A 1 70 ? 6.268 7.395 -9.855 1.00 79.75 70 TYR A CA 1
ATOM 573 C C . TYR A 1 70 ? 6.435 7.761 -11.341 1.00 79.75 70 TYR A C 1
ATOM 575 O O . TYR A 1 70 ? 7.252 7.178 -12.048 1.00 79.75 70 TYR A O 1
ATOM 583 N N . GLY A 1 71 ? 5.663 8.732 -11.840 1.00 74.88 71 GLY A N 1
ATOM 584 C CA . GLY A 1 71 ? 5.717 9.184 -13.232 1.00 74.88 71 GLY A CA 1
ATOM 585 C C . GLY A 1 71 ? 6.858 10.157 -13.519 1.00 74.88 71 GLY A C 1
ATOM 586 O O . GLY A 1 71 ? 6.967 10.635 -14.646 1.00 74.88 71 GLY A O 1
ATOM 587 N N . GLY A 1 72 ? 7.670 10.495 -12.511 1.00 68.56 72 GLY A N 1
ATOM 588 C CA . GLY A 1 72 ? 8.766 11.448 -12.637 1.00 68.56 72 GLY A CA 1
ATOM 589 C C . GLY A 1 72 ? 8.316 12.894 -12.881 1.00 68.56 72 GLY A C 1
ATOM 590 O O . GLY A 1 72 ? 9.110 13.707 -13.357 1.00 68.56 72 GLY A O 1
ATOM 591 N N . LYS A 1 73 ? 7.049 13.224 -12.595 1.00 62.31 73 LYS A N 1
ATOM 592 C CA . LYS A 1 73 ? 6.462 14.548 -12.867 1.00 62.31 73 LYS A CA 1
ATOM 593 C C . LYS A 1 73 ? 6.488 15.502 -11.669 1.00 62.31 73 LYS A C 1
ATOM 595 O O . LYS A 1 73 ? 6.205 16.678 -11.858 1.00 62.31 73 LYS A O 1
ATOM 600 N N . SER A 1 74 ? 6.781 15.026 -10.457 1.00 55.19 74 SER A N 1
ATOM 601 C CA . SER A 1 74 ? 6.751 15.845 -9.231 1.00 55.19 74 SER A CA 1
ATOM 602 C C . SER A 1 74 ? 8.113 16.398 -8.800 1.00 55.19 74 SER A C 1
ATOM 604 O O . SER A 1 74 ? 8.180 17.078 -7.787 1.00 55.19 74 SER A O 1
ATOM 606 N N . GLY A 1 75 ? 9.201 16.123 -9.530 1.00 55.06 75 GLY A N 1
ATOM 607 C CA . GLY A 1 75 ? 10.557 16.512 -9.111 1.00 55.06 75 GLY A CA 1
ATOM 608 C C . GLY A 1 75 ? 11.091 15.732 -7.899 1.00 55.06 75 GLY A C 1
ATOM 609 O O . GLY A 1 75 ? 12.275 15.833 -7.597 1.00 55.06 75 GLY A O 1
ATOM 610 N N . ASP A 1 76 ? 10.253 14.914 -7.255 1.00 59.78 76 ASP A N 1
ATOM 611 C CA . ASP A 1 76 ? 10.630 14.092 -6.113 1.00 59.78 76 ASP A CA 1
ATOM 612 C C . ASP A 1 76 ? 11.254 12.769 -6.560 1.00 59.78 76 ASP A C 1
ATOM 614 O O . ASP A 1 76 ? 10.722 12.036 -7.402 1.00 59.78 76 ASP A O 1
ATOM 618 N N . ASN A 1 77 ? 12.363 12.421 -5.916 1.00 60.91 77 ASN A N 1
ATOM 619 C CA . ASN A 1 77 ? 13.006 11.124 -6.040 1.00 60.91 77 ASN A CA 1
ATOM 620 C C . ASN A 1 77 ? 12.179 10.056 -5.309 1.00 60.91 77 ASN A C 1
ATOM 622 O O . ASN A 1 77 ? 12.436 9.712 -4.153 1.00 60.91 77 ASN A O 1
ATOM 626 N N . TYR A 1 78 ? 11.146 9.560 -5.984 1.00 68.62 78 TYR A N 1
ATOM 627 C CA . TYR A 1 78 ? 10.238 8.556 -5.446 1.00 68.62 78 TYR A CA 1
ATOM 628 C C . TYR A 1 78 ? 10.811 7.151 -5.628 1.00 68.62 78 TYR A C 1
ATOM 630 O O . TYR A 1 78 ? 11.347 6.823 -6.688 1.00 68.62 78 TYR A O 1
ATOM 638 N N . PHE A 1 79 ? 10.693 6.325 -4.592 1.00 74.12 79 PHE A N 1
ATOM 639 C CA . PHE A 1 79 ? 11.217 4.960 -4.580 1.00 74.12 79 PHE A CA 1
ATOM 640 C C . PHE A 1 79 ? 10.684 4.132 -5.744 1.00 74.12 79 PHE A C 1
ATOM 642 O O . PHE A 1 79 ? 9.480 4.103 -5.995 1.00 74.12 79 PHE A O 1
ATOM 649 N N . ALA A 1 80 ? 11.574 3.364 -6.357 1.00 76.88 80 ALA A N 1
ATOM 650 C CA . ALA A 1 80 ? 11.216 2.178 -7.111 1.00 76.88 80 ALA A CA 1
ATOM 651 C C . ALA A 1 80 ? 12.188 1.046 -6.760 1.00 76.88 80 ALA A C 1
ATOM 653 O O . ALA A 1 80 ? 13.355 1.315 -6.457 1.00 76.88 80 ALA A O 1
ATOM 654 N N . PRO A 1 81 ? 11.748 -0.222 -6.803 1.00 80.62 81 PRO A N 1
ATOM 655 C CA . PRO A 1 81 ? 12.686 -1.326 -6.727 1.00 80.62 81 PRO A CA 1
ATOM 656 C C . PRO A 1 81 ? 13.589 -1.296 -7.965 1.00 80.62 81 PRO A C 1
ATOM 658 O O . PRO A 1 81 ? 13.109 -1.126 -9.087 1.00 80.62 81 PRO A O 1
ATOM 661 N N . ARG A 1 82 ? 14.893 -1.510 -7.769 1.00 79.19 82 ARG A N 1
ATOM 662 C CA . ARG A 1 82 ? 15.863 -1.668 -8.864 1.00 79.19 82 ARG A CA 1
ATOM 663 C C . ARG A 1 82 ? 15.525 -2.870 -9.749 1.00 79.19 82 ARG A C 1
ATOM 665 O O . ARG A 1 82 ? 15.796 -2.870 -10.946 1.00 79.19 82 ARG A O 1
ATOM 672 N N . SER A 1 83 ? 14.940 -3.898 -9.143 1.00 86.19 83 SER A N 1
ATOM 673 C CA . SER A 1 83 ? 14.440 -5.098 -9.802 1.00 86.19 83 SER A CA 1
ATOM 674 C C . SER A 1 83 ? 13.088 -5.440 -9.196 1.00 86.19 83 SER A C 1
ATOM 676 O O . SER A 1 83 ? 12.996 -5.831 -8.029 1.00 86.19 83 SER A O 1
ATOM 678 N N . PHE A 1 84 ? 12.017 -5.281 -9.976 1.00 89.31 84 PHE A N 1
ATOM 679 C CA . PHE A 1 84 ? 10.684 -5.702 -9.558 1.00 89.31 84 PHE A CA 1
ATOM 680 C C . PHE A 1 84 ? 10.656 -7.196 -9.244 1.00 89.31 84 PHE A C 1
ATOM 682 O O . PHE A 1 84 ? 9.958 -7.606 -8.326 1.00 89.31 84 PHE A O 1
ATOM 689 N N . ASP A 1 85 ? 11.396 -8.006 -9.997 1.00 90.56 85 ASP A N 1
ATOM 690 C CA . ASP A 1 85 ? 11.367 -9.457 -9.854 1.00 90.56 85 ASP A CA 1
ATOM 691 C C . ASP A 1 85 ? 12.024 -9.904 -8.533 1.00 90.56 85 ASP A C 1
ATOM 693 O O . ASP A 1 85 ? 11.490 -10.781 -7.850 1.00 90.56 85 ASP A O 1
ATOM 697 N N . ASP A 1 86 ? 13.106 -9.239 -8.109 1.00 88.06 86 ASP A N 1
ATOM 698 C CA . ASP A 1 86 ? 13.705 -9.459 -6.785 1.00 88.06 86 ASP A CA 1
ATOM 699 C C . ASP A 1 86 ? 12.797 -8.953 -5.664 1.00 88.06 86 ASP A C 1
ATOM 701 O O . ASP A 1 86 ? 12.574 -9.669 -4.687 1.00 88.06 86 ASP A O 1
ATOM 705 N N . PHE A 1 87 ? 12.212 -7.763 -5.836 1.00 86.44 87 PHE A N 1
ATOM 706 C CA . PHE A 1 87 ? 11.247 -7.216 -4.887 1.00 86.44 87 PHE A CA 1
ATOM 707 C C . PHE A 1 87 ? 10.020 -8.125 -4.736 1.00 86.44 87 PHE A C 1
ATOM 709 O O . PHE A 1 87 ? 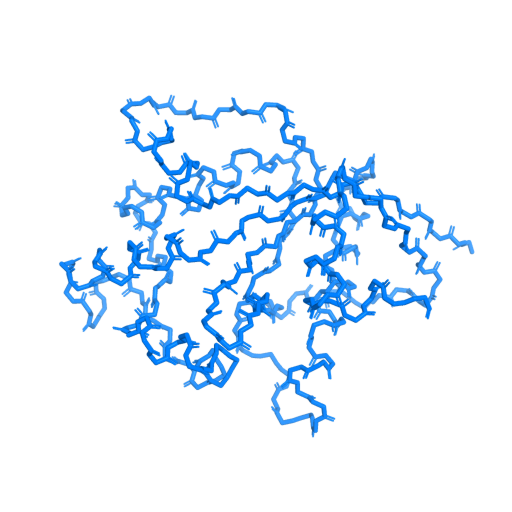9.604 -8.419 -3.626 1.00 86.44 87 PHE A O 1
ATOM 716 N N . ALA A 1 88 ? 9.454 -8.642 -5.826 1.00 88.19 88 ALA A N 1
ATOM 717 C CA . ALA A 1 88 ? 8.276 -9.508 -5.797 1.00 88.19 88 ALA A CA 1
ATOM 718 C C . ALA A 1 88 ? 8.557 -10.909 -5.231 1.00 88.19 88 ALA A C 1
ATOM 720 O O . ALA A 1 88 ? 7.619 -11.611 -4.835 1.00 88.19 88 ALA A O 1
ATOM 721 N N . ARG A 1 89 ? 9.825 -11.339 -5.204 1.00 87.31 89 ARG A N 1
ATOM 722 C CA . ARG A 1 89 ? 10.232 -12.613 -4.601 1.00 87.31 89 ARG A CA 1
ATOM 723 C C . ARG A 1 89 ? 10.135 -12.564 -3.078 1.00 87.31 89 ARG A C 1
ATOM 725 O O . ARG A 1 89 ? 9.614 -13.525 -2.505 1.00 87.31 89 ARG A O 1
ATOM 732 N N . ASP A 1 90 ? 10.641 -11.486 -2.481 1.00 81.19 90 ASP A N 1
ATOM 733 C CA . ASP A 1 90 ? 10.590 -11.214 -1.042 1.00 81.19 90 ASP A CA 1
ATOM 734 C C . ASP A 1 90 ? 10.578 -9.693 -0.775 1.00 81.19 90 ASP A C 1
ATOM 736 O O . ASP A 1 90 ? 11.634 -9.073 -0.623 1.00 81.19 90 ASP A O 1
ATOM 740 N N . PRO A 1 91 ? 9.388 -9.063 -0.742 1.00 79.81 91 PRO A N 1
ATOM 741 C CA . PRO A 1 91 ? 9.282 -7.612 -0.595 1.00 79.81 91 PRO A CA 1
ATOM 742 C C . PRO A 1 91 ? 9.867 -7.092 0.713 1.00 79.81 91 PRO A C 1
ATOM 744 O O . PRO A 1 91 ? 10.339 -5.959 0.771 1.00 79.81 91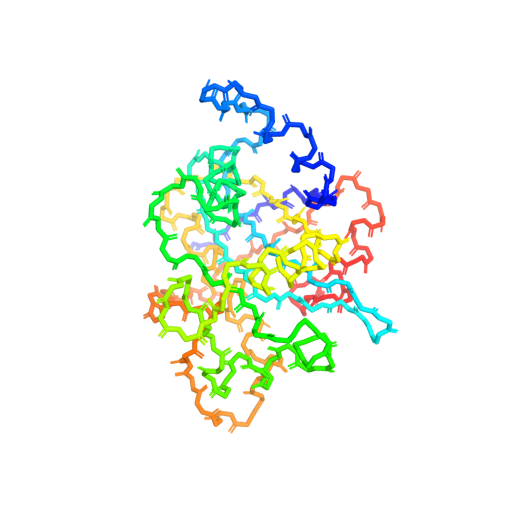 PRO A O 1
ATOM 747 N N . TYR A 1 92 ? 9.814 -7.900 1.769 1.00 76.00 92 TYR A N 1
ATOM 748 C CA . TYR A 1 92 ? 10.219 -7.481 3.099 1.00 76.00 92 TYR A CA 1
ATOM 749 C C . TYR A 1 92 ? 11.724 -7.537 3.280 1.00 76.00 92 TYR A C 1
ATOM 751 O O . TYR A 1 92 ? 12.299 -6.550 3.733 1.00 76.00 92 TYR A O 1
ATOM 759 N N . ASP A 1 93 ? 12.354 -8.634 2.860 1.00 75.56 93 ASP A N 1
ATOM 760 C CA . ASP A 1 93 ? 13.812 -8.741 2.833 1.00 75.56 93 ASP A CA 1
ATOM 761 C C . ASP A 1 93 ? 14.416 -7.678 1.903 1.00 75.56 93 ASP A C 1
ATOM 763 O O . ASP A 1 93 ? 15.343 -6.958 2.273 1.00 75.56 93 ASP A O 1
ATOM 767 N N . TYR A 1 94 ? 13.796 -7.461 0.737 1.00 76.25 94 TYR A N 1
ATOM 768 C CA . TYR A 1 94 ? 14.210 -6.409 -0.189 1.00 76.25 94 TYR A CA 1
ATOM 769 C C . TYR A 1 94 ? 14.139 -5.013 0.452 1.00 76.25 94 TYR A C 1
ATOM 771 O O . TYR A 1 94 ? 15.064 -4.215 0.306 1.00 76.25 94 TYR A O 1
ATOM 779 N N . ILE A 1 95 ? 13.067 -4.692 1.183 1.00 72.00 95 ILE A N 1
ATOM 780 C CA . ILE A 1 95 ? 12.954 -3.401 1.877 1.00 72.00 95 ILE A CA 1
ATOM 781 C C . ILE A 1 95 ? 13.984 -3.287 3.008 1.00 72.00 95 ILE A C 1
ATOM 783 O O . ILE A 1 95 ? 14.635 -2.248 3.121 1.00 72.00 95 ILE A O 1
ATOM 787 N N . ALA A 1 96 ? 14.152 -4.343 3.807 1.00 66.81 96 ALA A N 1
ATOM 788 C CA . ALA A 1 96 ? 15.081 -4.377 4.935 1.00 66.81 96 ALA A CA 1
ATOM 789 C C . ALA A 1 96 ? 16.546 -4.240 4.493 1.00 66.81 96 ALA A C 1
ATOM 791 O O . ALA A 1 96 ? 17.327 -3.544 5.135 1.00 66.81 96 ALA A O 1
ATOM 792 N N . SER A 1 97 ? 16.905 -4.826 3.350 1.00 66.38 97 SER A N 1
ATOM 793 C CA . SER A 1 97 ? 18.249 -4.733 2.764 1.00 66.3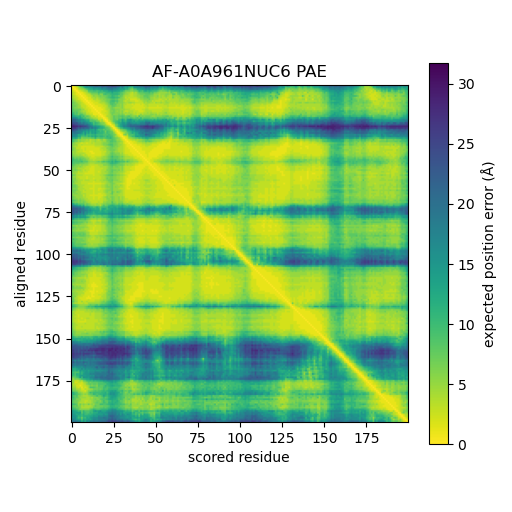8 97 SER A CA 1
ATOM 794 C C . SER A 1 97 ? 18.649 -3.318 2.315 1.00 66.38 97 SER A C 1
ATOM 796 O O . SER A 1 97 ? 19.806 -3.079 1.974 1.00 66.38 97 SER A O 1
ATOM 798 N N . GLY A 1 98 ? 17.710 -2.363 2.296 1.00 60.00 98 GLY A N 1
ATOM 799 C CA . GLY A 1 98 ? 17.993 -0.980 1.919 1.00 60.00 98 GLY A CA 1
ATOM 800 C C . GLY A 1 98 ? 18.257 -0.780 0.424 1.00 60.00 98 GLY A C 1
ATOM 801 O O . GLY A 1 98 ? 18.702 0.298 0.036 1.00 60.00 98 GLY A O 1
ATOM 802 N N . HIS A 1 99 ? 17.940 -1.760 -0.434 1.00 61.94 99 HIS A N 1
ATOM 803 C CA . HIS A 1 99 ? 18.021 -1.665 -1.902 1.00 61.94 99 HIS A CA 1
ATOM 804 C C . HIS A 1 99 ? 16.923 -0.767 -2.519 1.00 61.94 99 HIS A C 1
ATOM 806 O O . HIS A 1 99 ? 16.357 -1.059 -3.580 1.00 61.94 99 HIS A O 1
ATOM 812 N N . LEU A 1 100 ? 16.597 0.330 -1.833 1.00 64.19 100 LEU A N 1
ATOM 813 C CA . LEU A 1 100 ? 15.627 1.328 -2.250 1.00 64.19 100 LEU A CA 1
ATOM 814 C C . LEU A 1 100 ? 16.357 2.426 -3.020 1.00 64.19 100 LEU A C 1
ATOM 816 O O . LEU A 1 100 ? 17.118 3.187 -2.430 1.00 64.19 100 LEU A O 1
ATOM 820 N N . GLU A 1 101 ? 16.115 2.523 -4.325 1.00 61.66 101 GLU A N 1
ATOM 821 C CA . GLU A 1 101 ? 16.767 3.539 -5.147 1.00 61.66 101 GLU A CA 1
ATOM 822 C C . GLU A 1 101 ? 15.816 4.686 -5.490 1.00 61.66 101 GLU A C 1
ATOM 824 O O . GLU A 1 101 ? 14.608 4.527 -5.706 1.00 61.66 101 GLU A O 1
ATOM 829 N N . LYS A 1 102 ? 16.411 5.874 -5.503 1.00 58.31 102 LYS A N 1
ATOM 830 C CA . LYS A 1 102 ? 15.816 7.145 -5.878 1.00 58.31 102 LYS A CA 1
ATOM 831 C C . LYS A 1 102 ? 16.129 7.428 -7.346 1.00 58.31 102 LYS A C 1
ATOM 833 O O . LYS A 1 102 ? 17.205 7.088 -7.839 1.00 58.31 102 LYS A O 1
ATOM 838 N N . ARG A 1 103 ? 15.182 8.045 -8.058 1.00 51.78 103 ARG A N 1
ATOM 839 C CA . ARG A 1 103 ? 15.364 8.443 -9.463 1.00 51.78 103 ARG A CA 1
ATOM 840 C C . ARG A 1 103 ? 16.659 9.259 -9.622 1.00 51.78 103 ARG A C 1
ATOM 842 O O . ARG A 1 103 ? 16.859 10.228 -8.903 1.00 51.78 103 ARG A O 1
ATOM 849 N N . GLY A 1 104 ? 17.520 8.878 -10.568 1.00 52.56 104 GLY A N 1
ATOM 850 C CA . GLY A 1 104 ? 18.696 9.668 -10.959 1.00 52.56 104 GLY A CA 1
ATOM 851 C C . GLY A 1 104 ? 19.966 9.519 -10.109 1.00 52.56 104 GLY A C 1
ATOM 852 O O . GLY A 1 104 ? 20.964 10.136 -10.465 1.00 52.56 104 GLY A O 1
ATOM 853 N N . GLU A 1 105 ? 19.977 8.711 -9.043 1.00 57.91 105 GLU A N 1
ATOM 854 C CA . GLU A 1 105 ? 21.183 8.532 -8.206 1.00 57.91 105 GLU A CA 1
ATOM 855 C C . GLU A 1 105 ? 22.073 7.365 -8.695 1.00 57.91 105 GLU A C 1
ATOM 857 O O . GLU A 1 105 ? 23.295 7.494 -8.719 1.00 57.91 105 GLU A O 1
ATOM 862 N N . THR A 1 106 ? 21.480 6.263 -9.178 1.00 54.69 106 THR A N 1
ATOM 863 C CA . THR A 1 106 ? 22.203 5.041 -9.620 1.00 54.69 106 THR A CA 1
ATOM 864 C C . THR A 1 106 ? 21.489 4.236 -10.720 1.00 54.69 106 THR A C 1
ATOM 866 O O . THR A 1 106 ? 22.052 3.282 -11.263 1.00 54.69 106 THR A O 1
ATOM 869 N N . PHE A 1 107 ? 20.265 4.630 -11.087 1.00 65.25 107 PHE A N 1
ATOM 870 C CA . PHE A 1 107 ? 19.348 3.876 -11.945 1.00 65.25 107 PHE A CA 1
ATOM 871 C C . PHE A 1 107 ? 18.918 4.719 -13.150 1.00 65.25 107 PHE A C 1
ATOM 873 O O . PHE A 1 107 ? 18.399 5.827 -12.987 1.00 65.25 107 PHE A O 1
ATOM 880 N N . GLY A 1 108 ? 19.143 4.213 -14.365 1.00 73.94 108 GLY A N 1
ATOM 881 C CA . GLY A 1 108 ? 18.778 4.914 -15.596 1.00 73.94 108 GLY A CA 1
ATOM 882 C C . GLY A 1 108 ? 17.266 5.131 -15.705 1.00 73.94 108 GLY A C 1
ATOM 883 O O . GLY A 1 108 ? 16.479 4.262 -15.336 1.00 73.94 108 GLY A O 1
ATOM 884 N N . GLU A 1 109 ? 16.843 6.272 -16.258 1.00 79.12 109 GLU A N 1
ATOM 885 C CA . GLU A 1 109 ? 15.422 6.646 -16.374 1.00 79.12 109 GLU A CA 1
ATOM 886 C C . GLU A 1 109 ? 14.567 5.547 -17.025 1.00 79.12 109 GLU A C 1
ATOM 888 O O . GLU A 1 109 ? 13.453 5.270 -16.590 1.00 79.12 109 GLU A O 1
ATOM 893 N N . GLN A 1 110 ? 15.083 4.890 -18.065 1.00 82.75 110 GLN A N 1
ATOM 894 C CA . GLN A 1 110 ? 14.351 3.835 -18.768 1.00 82.75 110 GLN A CA 1
ATOM 895 C C . GLN A 1 110 ? 14.131 2.595 -17.895 1.00 82.75 110 GLN A C 1
ATOM 897 O O . GLN A 1 110 ? 13.040 2.019 -17.911 1.00 82.75 110 GLN A O 1
ATOM 902 N N . ASP A 1 111 ? 15.143 2.205 -17.119 1.00 83.12 111 ASP A N 1
ATOM 903 C CA . ASP A 1 111 ? 15.051 1.080 -16.194 1.00 83.12 111 ASP A CA 1
ATOM 904 C C . ASP A 1 111 ? 14.100 1.413 -15.040 1.00 83.12 111 ASP A C 1
ATOM 906 O O . ASP A 1 111 ? 13.217 0.613 -14.728 1.00 83.12 111 ASP A O 1
ATOM 910 N N . TYR A 1 112 ? 14.175 2.641 -14.514 1.00 82.19 112 TYR A N 1
ATOM 911 C CA . TYR A 1 112 ? 13.222 3.172 -13.538 1.00 82.19 112 TYR A CA 1
ATOM 912 C C . TYR A 1 112 ? 11.782 3.052 -14.025 1.00 82.19 112 TYR A C 1
ATOM 914 O O . TYR A 1 112 ? 10.951 2.402 -13.388 1.00 82.19 112 TYR A O 1
ATOM 922 N N . GLN A 1 113 ? 11.488 3.601 -15.204 1.00 83.38 113 GLN A N 1
ATOM 923 C CA . GLN A 1 113 ? 10.140 3.561 -15.763 1.00 83.38 113 GLN A CA 1
ATOM 924 C C . GLN A 1 113 ? 9.663 2.128 -16.037 1.00 83.38 113 GLN A C 1
ATOM 926 O O . GLN A 1 113 ? 8.468 1.843 -15.921 1.00 83.38 113 GLN A O 1
ATOM 931 N N . ARG A 1 114 ? 10.563 1.204 -16.397 1.00 87.81 114 ARG A N 1
ATOM 932 C CA . ARG A 1 114 ? 10.218 -0.207 -16.605 1.00 87.81 114 ARG A CA 1
ATOM 933 C C . ARG A 1 114 ? 9.804 -0.880 -15.298 1.00 87.81 114 ARG A C 1
ATOM 935 O O . ARG A 1 114 ? 8.735 -1.493 -15.258 1.00 87.81 114 ARG A O 1
ATOM 942 N N . GLU A 1 115 ? 10.606 -0.758 -14.245 1.00 88.19 115 GLU A N 1
ATOM 943 C CA . GLU A 1 115 ? 10.316 -1.420 -12.969 1.00 88.19 115 GLU A CA 1
ATOM 944 C C . GLU A 1 115 ? 9.119 -0.775 -12.249 1.00 88.19 115 GLU A C 1
ATOM 946 O O . GLU A 1 115 ? 8.272 -1.489 -11.712 1.00 88.19 115 GLU A O 1
ATOM 951 N N . VAL A 1 116 ? 8.941 0.547 -12.355 1.00 87.12 116 VAL A N 1
ATOM 952 C CA . VAL A 1 116 ? 7.742 1.252 -11.864 1.00 87.12 116 VAL A CA 1
ATOM 953 C C . VAL A 1 116 ? 6.468 0.770 -12.556 1.00 87.12 116 VAL A C 1
ATOM 955 O O . VAL A 1 116 ? 5.461 0.516 -11.892 1.00 87.12 116 VAL A O 1
ATOM 958 N N . LYS A 1 117 ? 6.484 0.584 -13.883 1.00 87.94 117 LYS A N 1
ATOM 959 C CA . LYS A 1 117 ? 5.321 0.041 -14.610 1.00 87.94 117 LYS A CA 1
ATOM 960 C C . LYS A 1 117 ? 4.951 -1.357 -14.123 1.00 87.94 117 LYS A C 1
ATOM 962 O O . LYS A 1 117 ? 3.763 -1.647 -13.973 1.00 87.94 117 LYS A O 1
ATOM 967 N N . LYS A 1 118 ? 5.944 -2.218 -13.867 1.00 91.81 118 LYS A N 1
ATOM 968 C CA . LYS A 1 118 ? 5.706 -3.547 -13.283 1.00 91.81 118 LYS A CA 1
ATOM 969 C C . LYS A 1 118 ? 5.131 -3.428 -11.871 1.00 91.81 118 LYS A C 1
ATOM 971 O O . LYS A 1 118 ? 4.141 -4.097 -11.583 1.00 91.81 118 LYS A O 1
ATOM 976 N N . LEU A 1 119 ? 5.686 -2.551 -11.033 1.00 90.19 119 LEU A N 1
ATOM 977 C CA . LEU A 1 119 ? 5.192 -2.296 -9.680 1.00 90.19 119 LEU A CA 1
ATOM 978 C C . LEU A 1 119 ? 3.717 -1.872 -9.698 1.00 90.19 119 LEU A C 1
ATOM 980 O O . LEU A 1 119 ? 2.874 -2.570 -9.148 1.00 90.19 119 LEU A O 1
ATOM 984 N N . ILE A 1 120 ? 3.377 -0.803 -10.422 1.00 89.75 120 ILE A N 1
ATOM 985 C CA . ILE A 1 120 ? 2.005 -0.270 -10.519 1.00 89.75 120 ILE A CA 1
ATOM 986 C C . ILE A 1 120 ? 1.016 -1.317 -11.039 1.00 89.75 120 ILE A C 1
ATOM 988 O O . ILE A 1 120 ? -0.116 -1.393 -10.559 1.00 89.75 120 ILE A O 1
ATOM 992 N N . ARG A 1 121 ? 1.425 -2.129 -12.020 1.00 91.12 121 ARG A N 1
ATOM 993 C CA . ARG A 1 121 ? 0.586 -3.197 -12.578 1.00 91.12 121 ARG A CA 1
ATOM 994 C C . ARG A 1 121 ? 0.234 -4.270 -11.549 1.00 91.12 121 ARG A C 1
ATOM 996 O O . ARG A 1 121 ? -0.829 -4.873 -11.650 1.00 91.12 121 ARG A O 1
ATOM 1003 N N . ASN A 1 122 ? 1.118 -4.509 -10.588 1.00 92.12 122 ASN A N 1
ATOM 1004 C CA . ASN A 1 122 ? 0.960 -5.559 -9.591 1.00 92.12 122 ASN A CA 1
ATOM 1005 C C . ASN A 1 122 ? 0.536 -5.025 -8.217 1.00 92.12 122 ASN A C 1
ATOM 1007 O O . ASN A 1 122 ? 0.279 -5.821 -7.317 1.00 92.12 122 ASN A O 1
ATOM 1011 N N . THR A 1 123 ? 0.407 -3.710 -8.039 1.00 91.06 123 THR A N 1
ATOM 1012 C CA . THR A 1 123 ? -0.025 -3.122 -6.769 1.00 91.06 123 THR A CA 1
ATOM 1013 C C . THR A 1 123 ? -1.520 -2.811 -6.754 1.00 91.06 123 THR A C 1
ATOM 1015 O O . THR A 1 123 ? -2.081 -2.180 -7.654 1.00 91.06 123 THR A O 1
ATOM 1018 N N . HIS A 1 124 ? -2.161 -3.211 -5.661 1.00 89.44 124 HIS A N 1
ATOM 1019 C CA . HIS A 1 124 ? -3.498 -2.787 -5.278 1.00 89.44 124 HIS A CA 1
ATOM 1020 C C . HIS A 1 124 ? -3.400 -1.648 -4.268 1.00 89.44 124 HIS A C 1
ATOM 1022 O O . HIS A 1 124 ? -2.673 -1.733 -3.277 1.00 89.44 124 HIS A O 1
ATOM 1028 N N . PHE A 1 125 ? -4.169 -0.597 -4.514 1.00 88.69 125 PHE A N 1
ATOM 1029 C CA . PHE A 1 125 ? -4.423 0.462 -3.560 1.00 88.69 125 PHE A CA 1
ATOM 1030 C C . PHE A 1 125 ? -5.635 0.099 -2.714 1.00 88.69 125 PHE A C 1
ATOM 1032 O O . PHE A 1 125 ? -6.751 0.051 -3.231 1.00 88.69 125 PHE A O 1
ATOM 1039 N N . CYS A 1 126 ? -5.418 -0.156 -1.429 1.00 88.81 126 CYS A N 1
ATOM 1040 C CA . CYS A 1 126 ? -6.491 -0.415 -0.478 1.00 88.81 126 CYS A CA 1
ATOM 1041 C C . CYS A 1 126 ? -6.641 0.787 0.441 1.00 88.81 126 CYS A C 1
ATOM 1043 O O . CYS A 1 126 ? -5.645 1.273 0.961 1.00 88.81 126 CYS A O 1
ATOM 1045 N N . PHE A 1 127 ? -7.854 1.268 0.670 1.00 89.25 127 PHE A N 1
ATOM 1046 C CA . PHE A 1 127 ? -8.073 2.417 1.541 1.00 89.25 127 PHE A CA 1
ATOM 1047 C C . PHE A 1 127 ? -9.333 2.258 2.370 1.00 89.25 127 PHE A C 1
ATOM 1049 O O . PHE A 1 127 ? -10.265 1.561 1.966 1.00 89.25 127 PHE A O 1
ATOM 1056 N N . ALA A 1 128 ? -9.343 2.925 3.518 1.00 88.69 128 ALA A N 1
ATOM 1057 C CA . ALA A 1 128 ? -10.489 3.019 4.392 1.00 88.69 128 ALA A CA 1
ATOM 1058 C C . ALA A 1 128 ? -10.680 4.440 4.896 1.00 88.69 128 ALA A C 1
ATOM 1060 O O . ALA A 1 128 ? -9.738 5.096 5.344 1.00 88.69 128 ALA A O 1
ATOM 1061 N N . ARG A 1 129 ? -11.933 4.893 4.861 1.00 87.38 129 ARG A N 1
ATOM 1062 C CA . ARG A 1 129 ? -12.310 6.180 5.439 1.00 87.38 129 ARG A CA 1
ATOM 1063 C C . ARG A 1 129 ? -12.293 6.104 6.960 1.00 87.38 129 ARG A C 1
ATOM 1065 O O . ARG A 1 129 ? -12.706 5.098 7.534 1.00 87.38 129 ARG A O 1
ATOM 1072 N N . VAL A 1 130 ? -11.859 7.191 7.586 1.00 83.31 130 VAL A N 1
ATOM 1073 C CA . VAL A 1 130 ? -11.886 7.387 9.037 1.00 83.31 130 VAL A CA 1
ATOM 1074 C C . VAL A 1 130 ? -12.661 8.673 9.287 1.00 83.31 130 VAL A C 1
ATOM 1076 O O . VAL A 1 130 ? -12.226 9.740 8.862 1.00 83.31 130 VAL A O 1
ATOM 1079 N N . ALA A 1 131 ? -13.810 8.572 9.961 1.00 73.38 131 ALA A N 1
ATOM 1080 C CA . ALA A 1 131 ? -14.647 9.730 10.305 1.00 73.38 131 ALA A CA 1
ATOM 1081 C C . ALA A 1 131 ? -13.976 10.688 11.312 1.00 73.38 131 ALA A C 1
ATOM 1083 O O . ALA A 1 131 ? -14.453 11.795 11.534 1.00 73.38 131 ALA A O 1
ATOM 1084 N N . GLY A 1 132 ? -12.885 10.234 11.926 1.00 73.44 132 GLY A N 1
ATOM 1085 C CA . GLY A 1 132 ? -12.123 10.945 12.935 1.00 73.44 132 GLY A CA 1
ATOM 1086 C C . GLY A 1 132 ? -11.176 12.031 12.427 1.00 73.44 132 GLY A C 1
ATOM 1087 O O . GLY A 1 132 ? -10.887 12.154 11.231 1.00 73.44 132 GLY A O 1
ATOM 1088 N N . ASP A 1 133 ? -10.648 12.795 13.381 1.00 83.38 133 ASP A N 1
ATOM 1089 C CA . ASP A 1 133 ? -9.656 13.842 13.142 1.00 83.38 133 ASP A CA 1
ATOM 1090 C C . ASP A 1 133 ? -8.273 13.282 12.730 1.00 83.38 133 ASP A C 1
ATOM 1092 O O . ASP A 1 133 ? -8.075 12.078 12.541 1.00 83.38 133 ASP A O 1
ATOM 1096 N N . ALA A 1 134 ? -7.298 14.174 12.529 1.00 83.88 134 ALA A N 1
ATOM 1097 C CA . ALA A 1 134 ? -5.944 13.783 12.134 1.00 83.88 134 ALA A CA 1
ATOM 1098 C C . ALA A 1 134 ? -5.248 12.892 13.173 1.00 83.88 134 ALA A C 1
ATOM 1100 O O . ALA A 1 134 ? -4.563 11.943 12.793 1.00 83.88 134 ALA A O 1
ATOM 1101 N N . ALA A 1 135 ? -5.462 13.144 14.467 1.00 82.81 135 ALA A N 1
ATOM 1102 C CA . ALA A 1 135 ? -4.862 12.347 15.529 1.00 82.81 135 ALA A CA 1
ATOM 1103 C C . ALA A 1 135 ? -5.417 10.916 15.513 1.00 82.81 135 ALA A C 1
ATOM 1105 O O . ALA A 1 135 ? -4.658 9.948 15.580 1.00 82.81 135 ALA A O 1
ATOM 1106 N N . GLN A 1 136 ? -6.730 10.759 15.329 1.00 81.88 136 GLN A N 1
ATOM 1107 C CA . GLN A 1 136 ? -7.354 9.442 15.200 1.00 81.88 136 GLN A CA 1
ATOM 1108 C C . GLN A 1 136 ? -6.837 8.680 13.973 1.00 81.88 136 GLN A C 1
ATOM 1110 O O . GLN A 1 136 ? -6.572 7.481 14.069 1.00 81.88 136 GLN A O 1
ATOM 1115 N N . ARG A 1 137 ? -6.629 9.353 12.834 1.00 87.12 137 ARG A N 1
ATOM 1116 C CA . ARG A 1 137 ? -6.044 8.718 11.639 1.00 87.12 137 ARG A CA 1
ATOM 1117 C C . ARG A 1 137 ? -4.611 8.242 11.858 1.00 87.12 137 ARG A C 1
ATOM 1119 O O . ARG A 1 137 ? -4.307 7.109 11.495 1.00 87.12 137 ARG A O 1
ATOM 1126 N N . GLN A 1 138 ? -3.770 9.054 12.493 1.00 84.75 138 GLN A N 1
ATOM 1127 C CA . GLN A 1 138 ? -2.386 8.688 12.816 1.00 84.75 138 GLN A CA 1
ATOM 1128 C C . GLN A 1 138 ? -2.310 7.498 13.780 1.00 84.75 138 GLN A C 1
ATOM 1130 O O . GLN A 1 138 ? -1.461 6.619 13.629 1.00 84.75 138 GLN A O 1
ATOM 1135 N N . ILE A 1 139 ? -3.227 7.426 14.749 1.00 80.62 139 ILE A N 1
ATOM 1136 C CA . ILE A 1 139 ? -3.341 6.279 15.659 1.00 80.62 139 ILE A CA 1
ATOM 1137 C C . ILE A 1 139 ? -3.711 5.005 14.883 1.00 80.62 139 ILE A C 1
ATOM 1139 O O . ILE A 1 139 ? -3.095 3.957 15.087 1.00 80.62 139 ILE A O 1
ATOM 1143 N N . VAL A 1 140 ? -4.685 5.086 13.970 1.00 83.12 140 VAL A N 1
ATOM 1144 C CA . VAL A 1 140 ? -5.089 3.952 13.120 1.00 83.12 140 VAL A CA 1
ATOM 1145 C C . VAL A 1 140 ? -3.937 3.505 12.224 1.00 83.12 140 VAL A C 1
ATOM 1147 O O . VAL A 1 140 ? -3.623 2.318 12.193 1.00 83.12 140 VAL A O 1
ATOM 1150 N N . GLU A 1 141 ? -3.288 4.434 11.523 1.00 85.75 141 GLU A N 1
ATOM 1151 C CA . GLU A 1 141 ? -2.104 4.169 10.699 1.00 85.75 141 GLU A CA 1
ATOM 1152 C C . GLU A 1 141 ? -1.008 3.473 11.514 1.00 85.75 141 GLU A C 1
ATOM 1154 O O . GLU A 1 141 ? -0.486 2.443 11.092 1.00 85.75 141 GLU A O 1
ATOM 1159 N N . SER A 1 142 ? -0.719 3.972 12.718 1.00 79.69 142 SER A N 1
ATOM 1160 C CA . SER A 1 142 ? 0.286 3.392 13.613 1.00 79.69 142 SER A CA 1
ATOM 1161 C C . SER A 1 142 ? -0.073 1.964 14.034 1.00 79.69 142 SER A C 1
ATOM 1163 O O . SER A 1 142 ? 0.789 1.084 14.030 1.00 79.69 142 SER A O 1
ATOM 1165 N N . ARG A 1 143 ? -1.350 1.692 14.339 1.00 79.06 143 ARG A N 1
ATOM 1166 C CA . ARG A 1 143 ? -1.828 0.340 14.680 1.00 79.06 143 ARG A CA 1
ATOM 1167 C C . ARG A 1 143 ? -1.738 -0.620 13.511 1.00 79.06 143 ARG A C 1
ATOM 1169 O O . ARG A 1 143 ? -1.348 -1.773 13.696 1.00 79.06 143 ARG A O 1
ATOM 1176 N N . LEU A 1 144 ? -2.078 -0.140 12.323 1.00 80.50 144 LEU A N 1
ATOM 1177 C CA . LEU A 1 144 ? -1.888 -0.882 11.095 1.00 80.50 144 LEU A CA 1
ATOM 1178 C C . LEU A 1 144 ? -0.391 -1.224 10.942 1.00 80.50 144 LEU A C 1
ATOM 1180 O O . LEU A 1 144 ? -0.041 -2.406 10.931 1.00 80.50 144 LEU A O 1
ATOM 1184 N N . ILE A 1 145 ? 0.494 -0.229 10.903 1.00 79.00 145 ILE A N 1
ATOM 1185 C CA . ILE A 1 145 ? 1.946 -0.432 10.763 1.00 79.00 145 ILE A CA 1
ATOM 1186 C C . ILE A 1 145 ? 2.476 -1.450 11.781 1.00 79.00 145 ILE A C 1
ATOM 1188 O O . ILE A 1 145 ? 3.181 -2.379 11.393 1.00 79.00 145 ILE A O 1
ATOM 1192 N N . ALA A 1 146 ? 2.100 -1.325 13.058 1.00 74.62 146 ALA A N 1
ATOM 1193 C CA . ALA A 1 146 ? 2.518 -2.251 14.109 1.00 74.62 146 ALA A CA 1
ATOM 1194 C C . ALA A 1 146 ? 2.113 -3.705 13.808 1.00 74.62 146 ALA A C 1
ATOM 1196 O O . ALA A 1 146 ? 2.967 -4.588 13.802 1.00 74.62 146 ALA A O 1
ATOM 1197 N N . GLY A 1 147 ? 0.843 -3.947 13.458 1.00 72.88 147 GLY A N 1
ATOM 1198 C CA . GLY A 1 147 ? 0.366 -5.297 13.136 1.00 72.88 147 GLY A CA 1
ATOM 1199 C C . GLY A 1 147 ? 1.010 -5.904 11.884 1.00 72.88 147 GLY A C 1
ATOM 1200 O O . GLY A 1 147 ? 1.020 -7.123 11.723 1.00 72.88 147 GLY A O 1
ATOM 1201 N N . LEU A 1 148 ? 1.553 -5.069 10.994 1.00 73.12 148 LEU A N 1
ATOM 1202 C CA . LEU A 1 148 ? 2.340 -5.529 9.858 1.00 73.12 148 LEU A CA 1
ATOM 1203 C C . LEU A 1 148 ? 3.778 -5.884 10.268 1.00 73.12 148 LEU A C 1
ATOM 1205 O O . LEU A 1 148 ? 4.275 -6.942 9.886 1.00 73.12 148 LEU A O 1
ATOM 1209 N N . LEU A 1 149 ? 4.431 -5.043 11.072 1.00 69.62 149 LEU A N 1
ATOM 1210 C CA . LEU A 1 149 ? 5.795 -5.288 11.551 1.00 69.62 149 LEU A CA 1
ATOM 1211 C C . LEU A 1 149 ? 5.910 -6.576 12.377 1.00 69.62 149 LEU A C 1
ATOM 1213 O O . LEU A 1 149 ? 6.877 -7.312 12.191 1.00 69.62 149 LEU A O 1
ATOM 1217 N N . ASP A 1 150 ? 4.910 -6.894 13.202 1.00 63.84 150 ASP A N 1
ATOM 1218 C CA . ASP A 1 150 ? 4.884 -8.134 13.995 1.00 63.84 150 ASP A CA 1
ATOM 1219 C C . ASP A 1 150 ? 4.960 -9.400 13.116 1.00 63.84 150 ASP A C 1
ATOM 1221 O O . ASP A 1 150 ? 5.569 -10.399 13.497 1.00 63.84 150 ASP A O 1
ATOM 1225 N N . LYS A 1 151 ? 4.386 -9.356 11.905 1.00 60.03 151 LYS A N 1
ATOM 1226 C CA . LYS A 1 151 ? 4.409 -10.467 10.936 1.00 60.03 151 LYS A CA 1
ATOM 1227 C C . LYS A 1 151 ? 5.721 -10.535 10.154 1.00 60.03 151 LYS A C 1
ATOM 1229 O O . LYS A 1 151 ? 6.161 -11.619 9.783 1.00 60.03 151 LYS A O 1
ATOM 1234 N N . VAL A 1 152 ? 6.304 -9.376 9.862 1.00 58.22 152 VAL A N 1
ATOM 1235 C CA . VAL A 1 152 ? 7.476 -9.238 8.988 1.00 58.22 152 VAL A CA 1
ATOM 1236 C C . VAL A 1 152 ? 8.789 -9.449 9.746 1.00 58.22 152 VAL A C 1
ATOM 1238 O O . VAL A 1 152 ? 9.765 -9.909 9.164 1.00 58.22 152 VAL A O 1
ATOM 1241 N N . ASN A 1 153 ? 8.816 -9.166 11.049 1.00 56.44 153 ASN A N 1
ATOM 1242 C CA . ASN A 1 153 ? 10.007 -9.308 11.881 1.00 56.44 153 ASN A CA 1
ATOM 1243 C C . ASN A 1 153 ? 9.683 -9.923 13.257 1.00 56.44 153 ASN A C 1
ATOM 1245 O O . ASN A 1 153 ? 9.853 -9.263 14.287 1.00 56.44 153 ASN A O 1
ATOM 1249 N N . PRO A 1 154 ? 9.257 -11.201 13.309 1.00 48.34 154 PRO A N 1
ATOM 1250 C CA . PRO A 1 154 ? 8.881 -11.859 14.563 1.00 48.34 154 PRO A CA 1
ATOM 1251 C C . PRO A 1 154 ? 10.061 -12.016 15.542 1.00 48.34 154 PRO A C 1
ATOM 1253 O O . PRO A 1 154 ? 9.856 -12.257 16.727 1.00 48.34 154 PRO A O 1
ATOM 1256 N N . THR A 1 155 ? 11.303 -11.878 15.062 1.00 42.72 155 THR A N 1
ATOM 1257 C CA . THR A 1 155 ? 12.541 -12.073 15.838 1.00 42.72 155 THR A CA 1
ATOM 1258 C C . THR A 1 155 ? 13.220 -10.776 16.295 1.00 42.72 155 THR A C 1
ATOM 1260 O O . THR A 1 155 ? 14.276 -10.838 16.919 1.00 42.72 155 THR A O 1
ATOM 1263 N N . GLY A 1 156 ? 12.663 -9.600 15.979 1.00 46.84 156 GLY A N 1
ATOM 1264 C CA . GLY A 1 156 ? 13.184 -8.306 16.440 1.00 46.84 156 GLY A CA 1
ATOM 1265 C C . GLY A 1 156 ? 14.522 -7.862 15.831 1.00 46.84 156 GLY A C 1
ATOM 1266 O O . GLY A 1 156 ? 15.157 -6.952 16.367 1.00 46.84 156 GLY A O 1
ATOM 1267 N N . LYS A 1 157 ? 14.968 -8.464 14.719 1.00 42.59 157 LYS A N 1
ATOM 1268 C CA . LYS A 1 157 ? 16.183 -8.032 14.012 1.00 42.59 157 LYS A CA 1
ATOM 1269 C C . LYS A 1 157 ? 15.840 -6.835 13.134 1.00 42.59 157 LYS A C 1
ATOM 1271 O O . LYS A 1 157 ? 15.328 -6.997 12.039 1.00 42.59 157 LYS A O 1
ATOM 1276 N N . GLU A 1 158 ? 16.056 -5.650 13.692 1.00 45.72 158 GLU A N 1
ATOM 1277 C CA . GLU A 1 158 ? 15.840 -4.324 13.096 1.00 45.72 158 GLU A CA 1
ATOM 1278 C C . GLU A 1 158 ? 14.376 -3.859 13.041 1.00 45.72 158 GLU A C 1
ATOM 1280 O O . GLU A 1 158 ? 13.629 -4.044 12.080 1.00 45.72 158 GLU A O 1
ATOM 1285 N N . LYS A 1 159 ? 13.968 -3.175 14.117 1.00 43.72 159 LYS A N 1
ATOM 1286 C CA . LYS A 1 159 ? 12.830 -2.257 14.081 1.00 43.72 159 LYS A CA 1
ATOM 1287 C C . LYS A 1 159 ? 13.224 -1.038 13.244 1.00 43.72 159 LYS A C 1
ATOM 1289 O O . LYS A 1 159 ? 13.973 -0.188 13.712 1.00 43.72 159 LYS A O 1
ATOM 1294 N N . GLY A 1 160 ? 12.671 -0.956 12.039 1.00 45.94 160 GLY A N 1
ATOM 1295 C CA . GLY A 1 160 ? 12.516 0.293 11.300 1.00 45.94 160 GLY A CA 1
ATOM 1296 C C . GLY A 1 160 ? 13.732 0.750 10.504 1.00 45.94 160 GLY A C 1
ATOM 1297 O O . GLY A 1 160 ? 14.483 1.595 10.972 1.00 45.94 160 GLY A O 1
ATOM 1298 N N . LYS A 1 161 ? 13.815 0.300 9.248 1.00 40.69 161 LYS A N 1
ATOM 1299 C CA . LYS A 1 161 ? 14.179 1.129 8.086 1.00 40.69 161 LYS A CA 1
ATOM 1300 C C . LYS A 1 161 ? 13.428 0.586 6.867 1.00 40.69 161 LYS A C 1
ATOM 1302 O O . LYS A 1 161 ? 13.638 -0.555 6.480 1.00 40.69 161 LYS A O 1
ATOM 1307 N N . GLY A 1 162 ? 12.514 1.376 6.297 1.00 45.47 162 GLY A N 1
ATOM 1308 C CA . GLY A 1 162 ? 11.723 0.980 5.124 1.00 45.47 162 GLY A CA 1
ATOM 1309 C C . GLY A 1 162 ? 10.258 1.425 5.164 1.00 45.47 162 GLY A C 1
ATOM 1310 O O . GLY A 1 162 ? 9.786 1.903 6.185 1.00 45.47 162 GLY A O 1
ATOM 1311 N N . TRP A 1 163 ? 9.538 1.253 4.047 1.00 54.72 163 TRP A N 1
ATOM 1312 C CA . TRP A 1 163 ? 8.186 1.767 3.720 1.00 54.72 163 TRP A CA 1
ATOM 1313 C C . TRP A 1 163 ? 7.049 1.423 4.713 1.00 54.72 163 TRP A C 1
ATOM 1315 O O . TRP A 1 163 ? 5.919 1.887 4.556 1.00 54.72 163 TRP A O 1
ATOM 1325 N N . ILE A 1 164 ? 7.347 0.651 5.757 1.00 54.72 164 ILE A N 1
ATOM 1326 C CA . ILE A 1 164 ? 6.462 0.315 6.870 1.00 54.72 164 ILE A CA 1
ATOM 1327 C C . ILE A 1 164 ? 7.031 0.988 8.124 1.00 54.72 164 ILE A C 1
ATOM 1329 O O . ILE A 1 164 ? 7.985 0.496 8.721 1.00 54.72 164 ILE A O 1
ATOM 1333 N N . GLY A 1 165 ? 6.431 2.113 8.519 1.00 52.06 165 GLY A N 1
ATOM 1334 C CA . GLY A 1 165 ? 6.850 2.878 9.695 1.00 52.06 165 GLY A CA 1
ATOM 1335 C C . GLY A 1 165 ? 8.098 3.721 9.441 1.00 52.06 165 GLY A C 1
ATOM 1336 O O . GLY A 1 165 ? 9.214 3.297 9.724 1.00 52.06 165 GLY A O 1
ATOM 1337 N N . ASP A 1 166 ? 7.897 4.957 8.979 1.00 46.66 166 ASP A N 1
ATOM 1338 C CA . ASP A 1 166 ? 8.935 5.991 8.812 1.00 46.66 166 ASP A CA 1
ATOM 1339 C C . ASP A 1 166 ? 9.446 6.537 10.168 1.00 46.66 166 ASP A C 1
ATOM 1341 O O . ASP A 1 166 ? 9.480 7.743 10.390 1.00 46.66 166 ASP A O 1
ATOM 1345 N N . ALA A 1 167 ? 9.742 5.658 11.134 1.00 47.97 167 ALA A N 1
ATOM 1346 C CA . ALA A 1 167 ? 10.173 5.968 12.508 1.00 47.97 167 ALA A CA 1
ATOM 1347 C C . ALA A 1 167 ? 9.248 6.904 13.331 1.00 47.97 167 ALA A C 1
ATOM 1349 O O . ALA A 1 167 ? 9.531 7.185 14.492 1.00 47.97 167 ALA A O 1
ATOM 1350 N N . LYS A 1 168 ? 8.125 7.357 12.760 1.00 52.91 168 LYS A N 1
ATOM 1351 C CA . LYS A 1 168 ? 7.115 8.249 13.362 1.00 52.91 168 LYS A CA 1
ATOM 1352 C C . LYS A 1 168 ? 5.927 7.497 13.961 1.00 52.91 168 LYS A C 1
ATOM 1354 O O . LYS A 1 168 ? 4.926 8.115 14.311 1.00 52.91 168 LYS A O 1
ATOM 1359 N N . THR A 1 169 ? 6.002 6.170 14.026 1.00 57.38 169 THR A N 1
ATOM 1360 C CA . THR A 1 169 ? 4.922 5.324 14.531 1.00 57.38 169 THR A CA 1
ATOM 1361 C C . THR A 1 169 ? 4.647 5.692 15.986 1.00 57.38 169 THR A C 1
ATOM 1363 O O . THR A 1 169 ? 5.504 5.515 16.852 1.00 57.38 169 THR A O 1
ATOM 1366 N N . VAL A 1 170 ? 3.464 6.241 16.250 1.00 60.06 170 VAL A N 1
ATOM 1367 C CA . VAL A 1 170 ? 3.063 6.641 17.599 1.00 60.06 170 VAL A CA 1
ATOM 1368 C C . VAL A 1 170 ? 2.721 5.382 18.392 1.00 60.06 170 VAL A C 1
ATOM 1370 O O . VAL A 1 170 ? 2.166 4.424 17.847 1.00 60.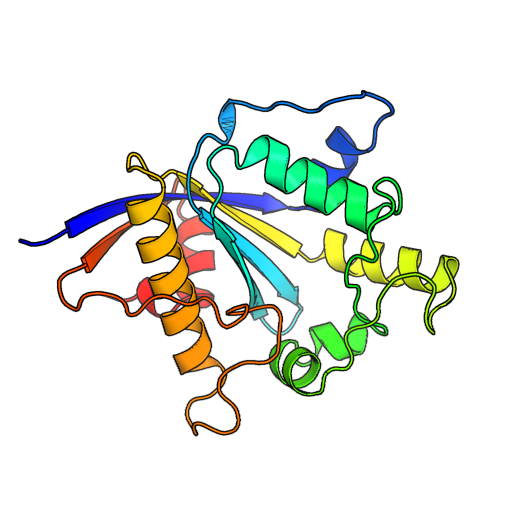06 170 VAL A O 1
ATOM 1373 N N . THR A 1 171 ? 3.041 5.370 19.686 1.00 60.94 171 THR A N 1
ATOM 1374 C CA . THR A 1 171 ? 2.613 4.299 20.591 1.00 60.94 171 THR A CA 1
ATOM 1375 C C . THR A 1 171 ? 1.091 4.183 20.560 1.00 60.94 171 THR A C 1
ATOM 1377 O O . THR A 1 171 ? 0.379 5.143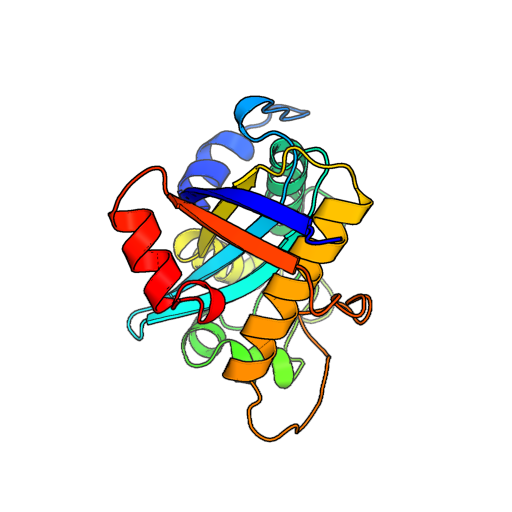 20.855 1.00 60.94 171 THR A O 1
ATOM 1380 N N . VAL A 1 172 ? 0.586 3.007 20.192 1.00 64.69 172 VAL A N 1
ATOM 1381 C CA . VAL A 1 172 ? -0.855 2.776 20.084 1.00 64.69 172 VAL A CA 1
ATOM 1382 C C . VAL A 1 172 ? -1.427 2.497 21.475 1.00 64.69 172 VAL A C 1
ATOM 1384 O O . VAL A 1 172 ? -0.919 1.604 22.153 1.00 64.69 172 VAL A O 1
ATOM 1387 N N . PRO A 1 173 ? -2.489 3.199 21.906 1.00 62.41 173 PRO A N 1
ATOM 1388 C CA . PRO A 1 173 ? -3.180 2.872 23.148 1.00 62.41 173 PRO A CA 1
ATOM 1389 C C . PRO A 1 173 ? -3.773 1.457 23.099 1.00 62.41 173 PRO A C 1
ATOM 1391 O O . PRO A 1 173 ? -4.425 1.094 22.120 1.00 62.41 173 PRO A O 1
ATOM 1394 N N . GLU A 1 174 ? -3.631 0.686 24.179 1.00 59.78 174 GLU A N 1
ATOM 1395 C CA . GLU A 1 174 ? -4.204 -0.670 24.304 1.00 59.78 174 GLU A CA 1
ATOM 1396 C C . GLU A 1 174 ? -5.742 -0.696 24.187 1.00 59.78 174 GLU A C 1
ATOM 1398 O O . GLU A 1 174 ? -6.338 -1.737 23.934 1.00 59.78 174 GLU A O 1
ATOM 1403 N N . THR A 1 175 ? -6.397 0.460 24.322 1.00 64.50 175 THR A N 1
ATOM 1404 C CA . THR A 1 175 ? -7.857 0.620 24.321 1.00 64.50 175 THR A CA 1
ATOM 1405 C C . THR A 1 175 ? -8.465 0.929 22.946 1.00 64.50 175 THR A C 1
ATOM 1407 O O . THR A 1 175 ? -9.641 1.295 22.869 1.00 64.50 175 THR A O 1
ATOM 1410 N N . LEU A 1 176 ? -7.687 0.855 21.859 1.00 70.44 176 LEU A N 1
ATOM 1411 C CA . LEU A 1 176 ? -8.184 1.084 20.499 1.00 70.44 176 LEU A CA 1
ATOM 1412 C C . LEU A 1 176 ? -8.818 -0.190 19.926 1.00 70.44 176 LEU A C 1
ATOM 1414 O O . LEU A 1 176 ? -8.124 -1.169 19.649 1.00 70.44 176 LEU A O 1
ATOM 1418 N N . LYS A 1 177 ? -10.119 -0.133 19.637 1.00 74.88 177 LYS A N 1
ATOM 1419 C CA . LYS A 1 177 ? -10.842 -1.191 18.930 1.00 74.88 177 LYS A CA 1
ATOM 1420 C C . LYS A 1 177 ? -11.125 -0.769 17.494 1.00 74.88 177 LYS A C 1
ATOM 1422 O O . LYS A 1 177 ? -11.911 0.143 17.232 1.00 74.88 177 LYS A O 1
ATOM 1427 N N . ILE A 1 178 ? -10.498 -1.457 16.545 1.00 75.31 178 ILE A N 1
ATOM 1428 C CA . ILE A 1 178 ? -10.737 -1.241 15.117 1.00 75.31 178 ILE A CA 1
ATOM 1429 C C . ILE A 1 178 ? -11.761 -2.268 14.640 1.00 75.31 178 ILE A C 1
ATOM 1431 O O . ILE A 1 178 ? -11.566 -3.470 14.772 1.00 75.31 178 ILE A O 1
ATOM 1435 N N . THR A 1 179 ? -12.873 -1.786 14.093 1.00 79.19 179 THR A N 1
ATOM 1436 C CA . THR A 1 179 ? -13.861 -2.617 13.404 1.00 79.19 179 THR A CA 1
ATOM 1437 C C . THR A 1 179 ? -13.649 -2.484 11.904 1.00 79.19 179 THR A C 1
ATOM 1439 O O . THR A 1 179 ? -13.587 -1.379 11.366 1.00 79.19 179 THR A O 1
ATOM 1442 N N . HIS A 1 180 ? -13.553 -3.611 11.211 1.00 80.00 180 HIS A N 1
ATOM 1443 C CA . HIS A 1 180 ? -13.309 -3.635 9.776 1.00 80.00 180 HIS A CA 1
ATOM 1444 C C . HIS A 1 180 ? -14.608 -3.938 9.028 1.00 80.00 180 HIS A C 1
ATOM 1446 O O . HIS A 1 180 ? -15.217 -4.987 9.222 1.00 80.00 180 HIS A O 1
ATOM 1452 N N . GLN A 1 181 ? -15.022 -3.031 8.149 1.00 80.06 181 GLN A N 1
ATOM 1453 C CA . GLN A 1 181 ? -16.126 -3.237 7.217 1.00 80.06 181 GLN A CA 1
ATOM 1454 C C . GLN A 1 181 ? -15.576 -3.202 5.796 1.00 80.06 181 GLN A C 1
ATOM 1456 O O . GLN A 1 181 ? -14.820 -2.308 5.436 1.00 80.06 181 GLN A O 1
ATOM 1461 N N . CYS A 1 182 ? -15.924 -4.182 4.974 1.00 78.56 182 CYS A N 1
ATOM 1462 C CA . CYS A 1 182 ? -15.464 -4.242 3.590 1.00 78.56 182 CYS A CA 1
ATOM 1463 C C . CYS A 1 182 ? -16.642 -4.004 2.658 1.00 78.56 182 CYS A C 1
ATOM 1465 O O . CYS A 1 182 ? -17.742 -4.484 2.919 1.00 78.56 182 CYS A O 1
ATOM 1467 N N . VAL A 1 183 ? -16.401 -3.273 1.571 1.00 72.19 183 VAL A N 1
ATOM 1468 C CA . VAL A 1 183 ? -17.448 -2.977 0.583 1.00 72.19 183 VAL A CA 1
ATOM 1469 C C . VAL A 1 183 ? -17.867 -4.227 -0.195 1.00 72.19 183 VAL A C 1
ATOM 1471 O O . VAL A 1 183 ? -19.015 -4.315 -0.619 1.00 72.19 183 VAL A O 1
ATOM 1474 N N . ASP A 1 184 ? -16.972 -5.213 -0.339 1.00 75.94 184 ASP A N 1
ATOM 1475 C CA . ASP A 1 184 ? -17.330 -6.551 -0.810 1.00 75.94 184 ASP A CA 1
ATOM 1476 C C . ASP A 1 184 ? -16.472 -7.666 -0.173 1.00 75.94 184 ASP A C 1
ATOM 1478 O O . ASP A 1 184 ? -15.403 -7.425 0.402 1.00 75.94 184 ASP A O 1
ATOM 1482 N N . ASP A 1 185 ? -16.939 -8.910 -0.301 1.00 77.56 185 ASP A N 1
ATOM 1483 C CA . ASP A 1 185 ? -16.287 -10.097 0.266 1.00 77.56 185 ASP A CA 1
ATOM 1484 C C . ASP A 1 185 ? -14.913 -10.416 -0.340 1.00 77.56 185 ASP A C 1
ATOM 1486 O O . ASP A 1 185 ? -14.105 -11.117 0.274 1.00 77.56 185 ASP A O 1
ATOM 1490 N N . ARG A 1 186 ? -14.619 -9.951 -1.559 1.00 74.81 186 ARG A N 1
ATOM 1491 C CA . ARG A 1 186 ? -13.303 -10.149 -2.185 1.00 74.81 186 ARG A CA 1
ATOM 1492 C C . ARG A 1 186 ? -12.279 -9.255 -1.507 1.00 74.81 186 ARG A C 1
ATOM 1494 O O . ARG A 1 186 ? -11.197 -9.742 -1.194 1.00 74.81 186 ARG A O 1
ATOM 1501 N N . VAL A 1 187 ? -12.638 -7.999 -1.231 1.00 73.06 187 VAL A N 1
ATOM 1502 C CA . VAL A 1 187 ? -11.814 -7.066 -0.447 1.00 73.06 187 VAL A CA 1
ATOM 1503 C C . VAL A 1 187 ? -11.595 -7.618 0.959 1.00 73.06 187 VAL A C 1
ATOM 1505 O O . VAL A 1 187 ? -10.460 -7.637 1.426 1.00 73.06 187 VAL A O 1
ATOM 1508 N N . LYS A 1 188 ? -12.642 -8.159 1.594 1.00 78.12 188 LYS A N 1
ATOM 1509 C CA . LYS A 1 188 ? -12.531 -8.805 2.909 1.00 78.12 188 LYS A CA 1
ATOM 1510 C C . LYS A 1 188 ? -11.533 -9.962 2.907 1.00 78.12 188 LYS A C 1
ATOM 1512 O O . LYS A 1 188 ? -10.540 -9.904 3.623 1.00 78.12 188 LYS A O 1
ATOM 1517 N N . ARG A 1 189 ? -11.733 -10.967 2.045 1.00 76.56 189 ARG A N 1
ATOM 1518 C CA . ARG A 1 189 ? -10.829 -12.130 1.944 1.00 76.56 189 ARG A CA 1
ATOM 1519 C C . ARG A 1 189 ? -9.403 -11.738 1.573 1.00 76.56 189 ARG A C 1
ATOM 1521 O O . ARG A 1 189 ? -8.450 -12.394 1.985 1.00 76.56 189 ARG A O 1
ATOM 1528 N N . PHE A 1 190 ? -9.250 -10.704 0.749 1.00 73.44 190 PHE A N 1
ATOM 1529 C CA . PHE A 1 190 ? -7.947 -10.154 0.402 1.00 73.44 190 PHE A CA 1
ATOM 1530 C C . PHE A 1 190 ? -7.258 -9.578 1.641 1.00 73.44 190 PHE A C 1
ATOM 1532 O O . PHE A 1 190 ? -6.133 -9.967 1.940 1.00 73.44 190 PHE A O 1
ATOM 1539 N N . LEU A 1 191 ? -7.942 -8.715 2.394 1.00 74.94 191 LEU A N 1
ATOM 1540 C CA . LEU A 1 191 ? -7.390 -8.079 3.587 1.00 74.94 191 LEU A CA 1
ATOM 1541 C C . LEU A 1 191 ? -7.133 -9.074 4.723 1.00 74.94 191 LEU A C 1
ATOM 1543 O O . LEU A 1 191 ? -6.087 -8.984 5.350 1.00 74.94 191 LEU A O 1
ATOM 1547 N N . GLU A 1 192 ? -7.990 -10.079 4.914 1.00 76.25 192 GLU A N 1
ATOM 1548 C CA . GLU A 1 192 ? -7.768 -11.181 5.868 1.00 76.25 192 GLU A CA 1
ATOM 1549 C C . GLU A 1 192 ? -6.490 -11.978 5.553 1.00 76.25 192 GLU A C 1
ATOM 1551 O O . GLU A 1 192 ? -5.741 -12.345 6.450 1.00 76.25 192 GLU A O 1
ATOM 1556 N N . ARG A 1 193 ? -6.174 -12.212 4.271 1.00 71.44 193 ARG A N 1
ATOM 1557 C CA . ARG A 1 193 ? -4.922 -12.895 3.873 1.00 71.44 193 ARG A CA 1
ATOM 1558 C C . ARG A 1 193 ? -3.678 -12.035 4.104 1.00 71.44 193 ARG A C 1
ATOM 1560 O O . ARG A 1 193 ? -2.579 -12.545 4.330 1.00 71.44 193 ARG A O 1
ATOM 1567 N N . VAL A 1 194 ? -3.856 -10.727 3.991 1.00 66.38 194 VAL A N 1
ATOM 1568 C CA . VAL A 1 194 ? -2.804 -9.707 4.006 1.00 66.38 194 VAL A CA 1
ATOM 1569 C C . VAL A 1 194 ? -2.476 -9.295 5.445 1.00 66.38 194 VAL A C 1
ATOM 1571 O O . VAL A 1 194 ? -1.298 -9.137 5.769 1.00 66.38 194 VAL A O 1
ATOM 1574 N N . TRP A 1 195 ? -3.481 -9.191 6.322 1.00 67.81 195 TRP A N 1
ATOM 1575 C CA . TRP A 1 195 ? -3.398 -8.438 7.572 1.00 67.81 195 TRP A CA 1
ATOM 1576 C C . TRP A 1 195 ? -3.893 -9.213 8.807 1.00 67.81 195 TRP A C 1
ATOM 1578 O O . TRP A 1 195 ? -5.087 -9.480 8.922 1.00 67.81 195 TRP A O 1
ATOM 1588 N N . PRO A 1 196 ? -3.024 -9.489 9.800 1.00 58.41 196 PRO A N 1
ATOM 1589 C CA . PRO A 1 196 ? -3.410 -10.224 11.010 1.00 58.41 196 PRO A CA 1
ATOM 1590 C C . PRO A 1 196 ? -4.495 -9.545 11.857 1.00 58.41 196 PRO A C 1
ATOM 1592 O O . PRO A 1 196 ? -5.329 -10.222 12.435 1.00 58.41 196 PRO A O 1
ATOM 1595 N N . VAL A 1 197 ? -4.516 -8.209 11.887 1.00 58.00 197 VAL A N 1
ATOM 1596 C CA . VAL A 1 197 ? -5.488 -7.366 12.618 1.00 58.00 197 VAL A CA 1
ATOM 1597 C C . VAL A 1 197 ? -6.939 -7.543 12.119 1.00 58.00 197 VAL A C 1
ATOM 1599 O O . VAL A 1 197 ? -7.867 -7.074 12.764 1.00 58.00 197 VAL A O 1
ATOM 1602 N N . PHE A 1 198 ? -7.157 -8.234 10.993 1.00 56.59 198 PHE A N 1
ATOM 1603 C CA . PHE A 1 198 ? -8.494 -8.635 10.535 1.00 56.59 198 PHE A CA 1
ATOM 1604 C C . PHE A 1 198 ? -8.975 -9.969 11.123 1.00 56.59 198 PHE A C 1
ATOM 1606 O O . PHE A 1 198 ? -10.148 -10.307 10.950 1.00 56.59 198 PHE A O 1
ATOM 1613 N N . HIS A 1 199 ? -8.107 -10.727 11.797 1.00 51.44 199 HIS A N 1
ATOM 1614 C CA . HIS A 1 199 ? -8.535 -11.880 12.577 1.00 51.44 199 HIS A CA 1
ATOM 1615 C C . HIS A 1 199 ? -9.039 -11.397 13.948 1.00 51.44 199 HIS A C 1
ATOM 1617 O O . HIS A 1 199 ? -8.345 -10.601 14.584 1.00 51.44 199 HIS A O 1
ATOM 1623 N N . PRO A 1 200 ? -10.253 -11.806 14.360 1.00 44.34 200 PRO A N 1
ATOM 1624 C CA . PRO A 1 200 ? -10.818 -11.450 15.658 1.00 44.34 200 PRO A CA 1
ATOM 1625 C C . PRO A 1 200 ? -9.995 -11.988 16.832 1.00 44.34 200 PRO A C 1
ATOM 1627 O O . PRO A 1 200 ? -9.347 -13.048 16.670 1.00 44.34 200 PRO A O 1
#

Solvent-accessible surface area (backbone atoms only — not comparable to full-atom values): 11310 Å² total; per-residue (Å²): 128,76,46,77,46,63,33,51,36,49,71,44,54,37,44,64,52,47,71,67,62,71,48,95,66,80,81,65,79,42,78,88,54,34,29,18,37,37,34,40,29,40,54,46,100,90,47,58,45,70,56,35,65,43,61,34,82,44,42,30,43,52,51,48,50,54,52,35,23,69,66,65,70,62,84,50,63,42,76,37,51,84,43,44,71,60,32,66,72,41,55,63,61,41,41,62,70,59,62,68,42,39,66,74,77,87,48,56,70,70,58,49,55,51,25,40,52,54,47,37,66,34,23,31,42,33,35,24,38,38,97,58,57,72,69,54,32,50,45,50,38,22,48,52,40,49,49,49,47,55,72,76,42,78,81,66,80,73,86,63,65,42,62,58,43,84,82,70,61,54,88,61,66,92,49,61,44,76,45,83,43,52,81,43,70,65,52,41,58,50,45,50,74,53,34,65,81,65,56,132

Mean predicted aligned error: 8.75 Å